Protein AF-A0A812RYZ5-F1 (afdb_monomer_lite)

Structure (mmCIF, N/CA/C/O backbone):
data_AF-A0A812RYZ5-F1
#
_entry.id   AF-A0A812RYZ5-F1
#
loop_
_atom_site.group_PDB
_atom_site.id
_atom_site.type_symbol
_atom_site.label_atom_id
_atom_site.label_alt_id
_atom_site.label_comp_id
_atom_site.label_asym_id
_atom_site.label_entity_id
_atom_site.label_seq_id
_atom_site.pdbx_PDB_ins_code
_atom_site.Cartn_x
_atom_site.Cartn_y
_atom_site.Cartn_z
_atom_site.occupancy
_atom_site.B_iso_or_equiv
_atom_site.auth_seq_id
_atom_site.auth_comp_id
_atom_site.auth_asym_id
_atom_site.auth_atom_id
_atom_site.pdbx_PDB_model_num
ATOM 1 N N . ALA A 1 1 ? -0.430 30.064 18.074 1.00 32.50 1 ALA A N 1
ATOM 2 C CA . ALA A 1 1 ? -0.755 28.944 17.165 1.00 32.50 1 ALA A CA 1
ATOM 3 C C . ALA A 1 1 ? -1.285 27.750 17.974 1.00 32.50 1 ALA A C 1
ATOM 5 O O . ALA A 1 1 ? -0.745 26.658 17.894 1.00 32.50 1 ALA A O 1
ATOM 6 N N . GLU A 1 2 ? -2.357 27.958 18.751 1.00 31.38 2 GLU A N 1
ATOM 7 C CA . GLU A 1 2 ? -2.874 27.012 19.765 1.00 31.38 2 GLU A CA 1
ATOM 8 C C . GLU A 1 2 ? -4.368 26.686 19.543 1.00 31.38 2 GLU A C 1
ATOM 10 O O . GLU A 1 2 ? -5.170 26.666 20.468 1.00 31.38 2 GLU A O 1
ATOM 15 N N . MET A 1 3 ? -4.791 26.470 18.293 1.00 30.05 3 MET A N 1
ATOM 16 C CA . MET A 1 3 ? -6.209 26.232 17.958 1.00 30.05 3 MET A CA 1
ATOM 17 C C . MET A 1 3 ? -6.702 24.768 17.820 1.00 30.05 3 MET A C 1
ATOM 19 O O . MET A 1 3 ? -7.924 24.586 17.827 1.00 30.05 3 MET A O 1
ATOM 23 N N . PRO A 1 4 ? -5.881 23.695 17.742 1.00 42.84 4 PRO A N 1
ATOM 24 C CA . PRO A 1 4 ? -6.444 22.344 17.617 1.00 42.84 4 PRO A CA 1
ATOM 25 C C . PRO A 1 4 ? -6.958 21.771 18.952 1.00 42.84 4 PRO A C 1
ATOM 27 O O . PRO A 1 4 ? -7.961 21.059 18.962 1.00 42.84 4 PRO A O 1
ATOM 30 N N . ILE A 1 5 ? -6.351 22.133 20.089 1.00 40.06 5 ILE A N 1
ATOM 31 C CA . ILE A 1 5 ? -6.708 21.588 21.414 1.00 40.06 5 ILE A CA 1
ATOM 32 C C . ILE A 1 5 ? -8.066 22.119 21.889 1.00 40.06 5 ILE A C 1
ATOM 34 O O . ILE A 1 5 ? -8.895 21.345 22.362 1.00 40.06 5 ILE A O 1
ATOM 38 N N . ALA A 1 6 ? -8.345 23.411 21.686 1.00 32.56 6 ALA A N 1
ATOM 39 C CA . ALA A 1 6 ? -9.621 24.022 22.063 1.00 32.56 6 ALA A CA 1
ATOM 40 C C . ALA A 1 6 ? -10.812 23.386 21.326 1.00 32.56 6 ALA A C 1
ATOM 42 O O . ALA A 1 6 ? -11.871 23.176 21.912 1.00 32.56 6 ALA A O 1
ATOM 43 N N . THR A 1 7 ? -10.627 23.002 20.061 1.00 38.84 7 THR A N 1
ATOM 44 C CA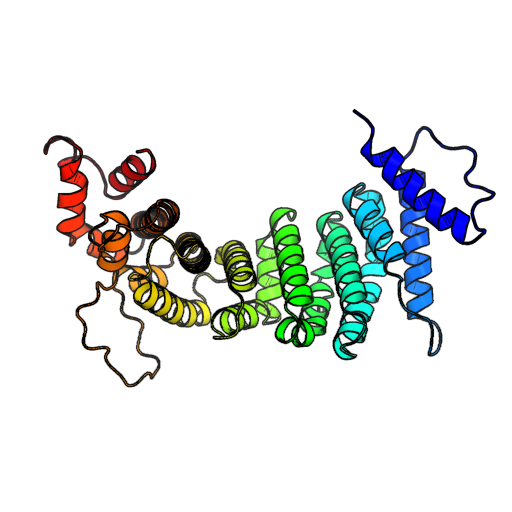 . THR A 1 7 ? -11.677 22.371 19.248 1.00 38.84 7 THR A CA 1
ATOM 45 C C . THR A 1 7 ? -11.948 20.932 19.700 1.00 38.84 7 THR A C 1
ATOM 47 O O . THR A 1 7 ? -13.105 20.518 19.796 1.00 38.84 7 THR A O 1
ATOM 50 N N . VAL A 1 8 ? -10.904 20.174 20.056 1.00 44.31 8 VAL A N 1
ATOM 51 C CA . VAL A 1 8 ? -11.035 18.822 20.629 1.00 44.31 8 VAL A CA 1
ATOM 52 C C . VAL A 1 8 ? -11.661 18.880 22.025 1.00 44.31 8 VAL A C 1
ATOM 54 O O . VAL A 1 8 ? -12.573 18.103 22.314 1.00 44.31 8 VAL A O 1
ATOM 57 N N . ALA A 1 9 ? -11.260 19.846 22.855 1.00 44.19 9 ALA A N 1
ATOM 58 C CA . ALA A 1 9 ? -11.864 20.100 24.157 1.00 44.19 9 ALA A CA 1
ATOM 59 C C . ALA A 1 9 ? -13.348 20.459 24.018 1.00 44.19 9 ALA A C 1
ATOM 61 O O . ALA A 1 9 ? -14.169 19.826 24.664 1.00 44.19 9 ALA A O 1
ATOM 62 N N . LEU A 1 10 ? -13.725 21.364 23.107 1.00 41.53 10 LEU A N 1
ATOM 63 C CA . LEU A 1 10 ? -15.122 21.743 22.844 1.00 41.53 10 LEU A CA 1
ATOM 64 C C . LEU A 1 10 ? -15.968 20.580 22.310 1.00 41.53 10 LEU A C 1
ATOM 66 O O . LEU A 1 10 ? -17.130 20.442 22.693 1.00 41.53 10 LEU A O 1
ATOM 70 N N . SER A 1 11 ? -15.394 19.711 21.476 1.00 44.12 11 SER A N 1
ATOM 71 C CA . SER A 1 11 ? -16.066 18.506 20.964 1.00 44.12 11 SER A CA 1
ATOM 72 C C . SER A 1 11 ? -16.326 17.493 22.083 1.00 44.12 11 SER A C 1
ATOM 74 O O . SER A 1 11 ? -17.431 16.968 22.227 1.00 44.12 11 SER A O 1
ATOM 76 N N . THR A 1 12 ? -15.308 17.264 22.915 1.00 48.56 12 THR A N 1
ATOM 77 C CA . THR A 1 12 ? -15.358 16.367 24.077 1.00 48.56 12 THR A CA 1
ATOM 78 C C . THR A 1 12 ? -16.315 16.915 25.138 1.00 48.56 12 THR A C 1
ATOM 80 O O . THR A 1 12 ? -17.128 16.178 25.689 1.00 48.56 12 THR A O 1
ATOM 83 N N . TRP A 1 13 ? -16.297 18.229 25.359 1.00 44.22 13 TRP A N 1
ATOM 84 C CA . TRP A 1 13 ? -17.164 18.944 26.292 1.00 44.22 13 TRP A CA 1
ATOM 85 C C . TRP A 1 13 ? -18.624 18.926 25.836 1.00 44.22 13 TRP A C 1
ATOM 87 O O . TRP A 1 13 ? -19.513 18.638 26.632 1.00 44.22 13 TRP A O 1
ATOM 97 N N . SER A 1 14 ? -18.882 19.113 24.539 1.00 44.03 14 SER A N 1
ATOM 98 C CA . SER A 1 14 ? -20.227 18.996 23.961 1.00 44.03 14 SER A CA 1
ATOM 99 C C . SER A 1 14 ? -20.783 17.575 24.109 1.00 44.03 14 SER A C 1
ATOM 101 O O . SER A 1 14 ? -21.948 17.407 24.469 1.00 44.03 14 SER A O 1
ATOM 103 N N . LEU A 1 15 ? -19.947 16.546 23.925 1.00 46.97 15 LEU A N 1
ATOM 104 C CA . LEU A 1 15 ? -20.331 15.140 24.108 1.00 46.97 15 LEU A CA 1
ATOM 105 C C . LEU A 1 15 ? -20.581 14.765 25.577 1.00 46.97 15 LEU A C 1
ATOM 107 O O . LEU A 1 15 ? -21.525 14.027 25.864 1.00 46.97 15 LEU A O 1
ATOM 111 N N . LEU A 1 16 ? -19.780 15.289 26.509 1.00 45.56 16 LEU A N 1
ATOM 112 C CA . LEU A 1 16 ? -19.959 15.083 27.952 1.00 45.56 16 LEU A CA 1
ATOM 113 C C . LEU A 1 16 ? -21.204 15.812 28.485 1.00 45.56 16 LEU A C 1
ATOM 115 O O . LEU A 1 16 ? -21.939 15.269 29.314 1.00 45.56 16 LEU A O 1
ATOM 119 N N . ARG A 1 17 ? -21.495 17.009 27.959 1.00 40.50 17 ARG A N 1
ATOM 120 C CA . ARG A 1 17 ? -22.673 17.811 28.319 1.00 40.50 17 ARG A CA 1
ATOM 121 C C . ARG A 1 17 ? -23.975 17.198 27.796 1.00 40.50 17 ARG A C 1
ATOM 123 O O . ARG A 1 17 ? -24.957 17.169 28.531 1.00 40.50 17 ARG A O 1
ATOM 130 N N . CYS A 1 18 ? -23.970 16.616 26.593 1.00 38.19 18 CYS A N 1
ATOM 131 C CA . CYS A 1 18 ? -25.140 15.927 26.024 1.00 38.19 18 CYS A CA 1
ATOM 132 C C . CYS A 1 18 ? -25.562 14.660 26.795 1.00 38.19 18 CYS A C 1
ATOM 134 O O . CYS A 1 18 ? -26.657 14.154 26.568 1.00 38.19 18 CYS A O 1
ATOM 136 N N . ARG A 1 19 ? -24.723 14.138 27.704 1.00 42.56 19 ARG A N 1
ATOM 137 C CA . ARG A 1 19 ? -25.027 12.966 28.549 1.00 42.56 19 ARG A CA 1
ATOM 138 C C . ARG A 1 19 ? -25.260 13.296 30.029 1.00 42.56 19 ARG A C 1
ATOM 140 O O . ARG A 1 19 ? -25.317 12.378 30.838 1.00 42.56 19 ARG A O 1
ATOM 147 N N . GLY A 1 20 ? -25.377 14.575 30.399 1.00 34.47 20 GLY A N 1
ATOM 148 C CA . GLY A 1 20 ? -25.613 14.979 31.793 1.00 34.47 20 GLY A CA 1
ATOM 149 C C . GLY A 1 20 ? -24.411 14.791 32.731 1.00 34.47 20 GLY A C 1
ATOM 150 O O . GLY A 1 20 ? -24.569 14.867 33.941 1.00 34.47 20 GLY A O 1
ATOM 151 N N . LEU A 1 21 ? -23.205 14.577 32.195 1.00 45.31 21 LEU A N 1
ATOM 152 C CA . LEU A 1 21 ? -21.972 14.324 32.963 1.00 45.31 21 LEU A CA 1
ATOM 153 C C . LEU A 1 21 ? -21.089 15.581 33.110 1.00 45.31 21 LEU A C 1
ATOM 155 O O . LEU A 1 21 ? -19.907 15.490 33.434 1.00 45.31 21 LEU A O 1
ATOM 159 N N . GLY A 1 22 ? -21.641 16.757 32.800 1.00 40.16 22 GLY A N 1
ATOM 160 C CA . GLY A 1 22 ? -20.890 17.992 32.565 1.00 40.16 22 GLY A CA 1
ATOM 161 C C . GLY A 1 22 ? -20.743 18.950 33.749 1.00 40.16 22 GLY A C 1
ATOM 162 O O . GLY A 1 22 ? -20.350 20.087 33.503 1.00 40.16 22 GLY A O 1
ATOM 163 N N . GLN A 1 23 ? -21.077 18.567 34.987 1.00 37.59 23 GLN A N 1
ATOM 164 C CA . GLN A 1 23 ? -21.091 19.532 36.100 1.00 37.59 23 GLN A CA 1
ATOM 165 C C . GLN A 1 23 ? -19.744 19.757 36.813 1.00 37.59 23 GLN A C 1
ATOM 167 O O . GLN A 1 23 ? -19.562 20.845 37.343 1.00 37.59 23 GLN A O 1
ATOM 172 N N . ASP A 1 24 ? -18.756 18.859 36.703 1.00 40.06 24 ASP A N 1
ATOM 173 C CA . ASP A 1 24 ? -17.521 18.971 37.514 1.00 40.06 24 ASP A CA 1
ATOM 174 C C . ASP A 1 24 ? -16.229 19.280 36.731 1.00 40.06 24 ASP A C 1
ATOM 176 O O . ASP A 1 24 ? -15.136 19.233 37.284 1.00 40.06 24 ASP A O 1
ATOM 180 N N . VAL A 1 25 ? -16.307 19.622 35.440 1.00 40.25 25 VAL A N 1
ATOM 181 C CA . VAL A 1 25 ? -15.110 19.918 34.608 1.00 40.25 25 VAL A CA 1
ATOM 182 C C . VAL A 1 25 ? -14.899 21.435 34.422 1.00 40.25 25 VAL A C 1
ATOM 184 O O . VAL A 1 25 ? -14.159 21.881 33.552 1.00 40.25 25 VAL A O 1
ATOM 187 N N . GLY A 1 26 ? -15.587 22.254 35.223 1.00 29.62 26 GLY A N 1
ATOM 188 C CA . GLY A 1 26 ? -15.701 23.705 35.034 1.00 29.62 26 GLY A CA 1
ATOM 189 C C . GLY A 1 26 ? -14.470 24.549 35.380 1.00 29.62 26 GLY A C 1
ATOM 190 O O . GLY A 1 26 ? -14.477 25.740 35.089 1.00 29.62 26 GLY A O 1
ATOM 191 N N . THR A 1 27 ? -13.412 23.990 35.968 1.00 31.86 27 THR A N 1
ATOM 192 C CA . THR A 1 27 ? -12.272 24.790 36.457 1.00 31.86 27 THR A CA 1
ATOM 193 C C . THR A 1 27 ? -10.931 24.091 36.241 1.00 31.86 27 THR A C 1
ATOM 195 O O . THR A 1 27 ? -10.279 23.698 37.199 1.00 31.86 27 THR A O 1
ATOM 198 N N . ALA A 1 28 ? -10.519 23.909 34.985 1.00 34.00 28 ALA A N 1
ATOM 199 C CA . ALA A 1 28 ? -9.125 23.592 34.628 1.00 34.00 28 ALA A CA 1
ATOM 200 C C . ALA A 1 28 ? -8.864 23.826 33.126 1.00 34.00 28 ALA A C 1
ATOM 202 O O . ALA A 1 28 ? -8.244 23.022 32.441 1.00 34.00 28 ALA A O 1
ATOM 203 N N . ALA A 1 29 ? -9.396 24.914 32.566 1.00 36.59 29 ALA A N 1
ATOM 204 C CA . ALA A 1 29 ? -9.196 25.269 31.161 1.00 36.59 29 ALA A CA 1
ATOM 205 C C . ALA A 1 29 ? -7.982 26.197 30.989 1.00 36.59 29 ALA A C 1
ATOM 207 O O . ALA A 1 29 ? -8.120 27.301 30.478 1.00 36.59 29 ALA A O 1
ATOM 208 N N . ALA A 1 30 ? -6.817 25.770 31.477 1.00 36.38 30 ALA A N 1
ATOM 209 C CA . ALA A 1 30 ? -5.493 26.290 31.131 1.00 36.38 30 ALA A CA 1
ATOM 210 C C . ALA A 1 30 ? -4.468 25.477 31.934 1.00 36.38 30 ALA A C 1
ATOM 212 O O . ALA A 1 30 ? -4.501 25.531 33.157 1.00 36.38 30 ALA A O 1
ATOM 213 N N . ALA A 1 31 ? -3.569 24.778 31.239 1.00 34.91 31 ALA A N 1
ATOM 214 C CA . ALA A 1 31 ? -2.558 23.843 31.751 1.00 34.91 31 ALA A CA 1
ATOM 215 C C . ALA A 1 31 ? -2.997 22.368 31.906 1.00 34.91 31 ALA A C 1
ATOM 217 O O . ALA A 1 31 ? -4.105 22.049 32.318 1.00 34.91 31 ALA A O 1
ATOM 218 N N . ASP A 1 32 ? -2.047 21.498 31.564 1.00 41.72 32 ASP A N 1
ATOM 219 C CA . ASP A 1 32 ? -1.927 20.070 31.867 1.00 41.72 32 ASP A CA 1
ATOM 220 C C . ASP A 1 32 ? -2.603 18.999 30.996 1.00 41.72 32 ASP A C 1
ATOM 222 O O . ASP A 1 32 ? -3.821 18.861 30.870 1.00 41.72 32 ASP A O 1
ATOM 226 N N . GLY A 1 33 ? -1.736 18.115 30.478 1.00 50.66 33 GLY A N 1
ATOM 227 C CA . GLY A 1 33 ? -2.063 16.860 29.796 1.00 50.66 33 GLY A CA 1
ATOM 228 C C . GLY A 1 33 ? -2.856 15.856 30.644 1.00 50.66 33 GLY A C 1
ATOM 229 O O . GLY A 1 33 ? -3.269 14.817 30.126 1.00 50.66 33 GLY A O 1
ATOM 230 N N . ASP A 1 34 ? -3.142 16.166 31.907 1.00 52.69 34 ASP A N 1
ATOM 231 C CA . ASP A 1 34 ? -3.981 15.354 32.788 1.00 52.69 34 ASP A CA 1
ATOM 232 C C . ASP A 1 34 ? -5.448 15.319 32.340 1.00 52.69 34 ASP A C 1
ATOM 234 O O . ASP A 1 34 ? -6.084 14.267 32.406 1.00 52.69 34 ASP A O 1
ATOM 238 N N . LEU A 1 35 ? -5.981 16.403 31.766 1.00 56.06 35 LEU A N 1
ATOM 239 C CA . LEU A 1 35 ? -7.339 16.420 31.201 1.00 56.06 35 LEU A CA 1
ATOM 240 C C . LEU A 1 35 ? -7.475 15.499 29.980 1.00 56.06 35 LEU A C 1
ATOM 242 O O . LEU A 1 35 ? -8.478 14.795 29.839 1.00 56.06 35 LEU A O 1
ATOM 246 N N . GLY A 1 36 ? -6.446 15.458 29.128 1.00 53.16 36 GLY A N 1
ATOM 247 C CA . GLY A 1 36 ? -6.371 14.540 27.989 1.00 53.16 36 GLY A CA 1
ATOM 248 C C . GLY A 1 36 ? -6.322 13.079 28.436 1.00 53.16 36 GLY A C 1
ATOM 249 O O . GLY A 1 36 ? -7.071 12.252 27.912 1.00 53.16 36 GLY A O 1
ATOM 250 N N . ARG A 1 37 ? -5.519 12.771 29.466 1.00 55.81 37 ARG A N 1
ATOM 251 C CA . ARG A 1 37 ? -5.459 11.431 30.076 1.00 55.81 37 ARG A CA 1
ATOM 252 C C . ARG A 1 37 ? -6.789 11.023 30.700 1.00 55.81 37 ARG A C 1
ATOM 254 O O . ARG A 1 37 ? -7.251 9.916 30.447 1.00 55.81 37 ARG A O 1
ATOM 261 N N . VAL A 1 38 ? -7.432 11.900 31.474 1.00 60.44 38 VAL A N 1
ATOM 262 C CA . VAL A 1 38 ? -8.728 11.611 32.116 1.00 60.44 38 VAL A CA 1
ATOM 263 C C . VAL A 1 38 ? -9.824 11.397 31.071 1.00 60.44 38 VAL A C 1
ATOM 265 O O . VAL A 1 38 ? -10.612 10.459 31.200 1.00 60.44 38 VAL A O 1
ATOM 268 N N . ALA A 1 39 ? -9.862 12.213 30.014 1.00 59.69 39 ALA A N 1
ATOM 269 C CA . ALA A 1 39 ? -10.818 12.055 28.920 1.00 59.69 39 ALA A CA 1
ATOM 270 C C . ALA A 1 39 ? -10.595 10.750 28.139 1.00 59.69 39 ALA A C 1
ATOM 272 O O . ALA A 1 39 ? -11.560 10.031 27.878 1.00 59.69 39 ALA A O 1
ATOM 273 N N . ALA A 1 40 ? -9.343 10.410 27.816 1.00 55.47 40 ALA A N 1
ATOM 274 C CA . ALA A 1 40 ? -8.997 9.162 27.137 1.00 55.47 40 ALA A CA 1
ATOM 275 C C . ALA A 1 40 ? -9.310 7.936 28.003 1.00 55.47 40 ALA A C 1
ATOM 277 O O . ALA A 1 40 ? -9.971 7.009 27.538 1.00 55.47 40 ALA A O 1
ATOM 278 N N . LYS A 1 41 ? -8.929 7.966 29.285 1.00 60.16 41 LYS A N 1
ATOM 279 C CA . LYS A 1 41 ? -9.216 6.901 30.251 1.00 60.16 41 LYS A CA 1
ATOM 280 C C . LYS A 1 41 ? -10.719 6.684 30.419 1.00 60.16 41 LYS A C 1
ATOM 282 O O . LYS A 1 41 ? -11.178 5.555 30.299 1.00 60.16 41 LYS A O 1
ATOM 287 N N . ARG A 1 42 ? -11.510 7.752 30.588 1.00 64.88 42 ARG A N 1
ATOM 288 C CA . ARG A 1 42 ? -12.980 7.650 30.639 1.00 64.88 42 ARG A CA 1
ATOM 289 C C . ARG A 1 42 ? -13.575 7.153 29.327 1.00 64.88 42 ARG A C 1
ATOM 291 O O . ARG A 1 42 ? -14.515 6.367 29.356 1.00 64.88 42 ARG A O 1
ATOM 298 N N . ALA A 1 43 ? -13.059 7.588 28.177 1.00 56.62 43 ALA A N 1
ATOM 299 C CA . ALA A 1 43 ? -13.519 7.080 26.887 1.00 56.62 43 ALA A CA 1
ATOM 300 C C . ALA A 1 43 ? -13.282 5.566 26.779 1.00 56.62 43 ALA A C 1
ATOM 302 O O . ALA A 1 43 ? -14.171 4.845 26.337 1.00 56.62 43 ALA A O 1
ATOM 303 N N . VAL A 1 44 ? -12.134 5.081 27.251 1.00 56.62 44 VAL A N 1
ATOM 304 C CA . VAL A 1 44 ? -11.758 3.660 27.254 1.00 56.62 44 VAL A CA 1
ATOM 305 C C . VAL A 1 44 ? -12.562 2.855 28.267 1.00 56.62 44 VAL A C 1
ATOM 307 O O . VAL A 1 44 ? -13.055 1.792 27.916 1.00 56.62 44 VAL A O 1
ATOM 310 N N . GLU A 1 45 ? -12.793 3.375 29.473 1.00 60.47 45 GLU A N 1
ATOM 311 C CA . GLU A 1 45 ? -13.684 2.763 30.472 1.00 60.47 45 GLU A CA 1
ATOM 312 C C . GLU A 1 45 ? -15.124 2.643 29.951 1.00 60.47 45 GLU A C 1
ATOM 314 O O . GLU A 1 45 ? -15.790 1.622 30.128 1.00 60.47 45 GLU A O 1
ATOM 319 N N . VAL A 1 46 ? -15.612 3.658 29.233 1.00 57.44 46 VAL A N 1
ATOM 320 C CA . VAL A 1 46 ? -16.923 3.600 28.574 1.00 57.44 46 VAL A CA 1
ATOM 321 C C . VAL A 1 46 ? -16.935 2.567 27.440 1.00 57.44 46 VAL A C 1
ATOM 323 O O . VAL A 1 46 ? -17.966 1.952 27.194 1.00 57.44 46 VAL A O 1
ATOM 326 N N . LEU A 1 47 ? -15.816 2.334 26.753 1.00 52.34 47 LEU A N 1
ATOM 327 C CA . LEU A 1 47 ? -15.718 1.316 25.701 1.00 52.34 47 LEU A CA 1
ATOM 328 C C . LEU A 1 47 ? -15.591 -0.108 26.266 1.00 52.34 47 LEU A C 1
ATOM 330 O O . LEU A 1 47 ? -16.225 -1.024 25.743 1.00 52.34 47 LEU A O 1
ATOM 334 N N . SER A 1 48 ? -14.839 -0.301 27.352 1.00 46.03 48 SER A N 1
ATOM 335 C CA . SER A 1 48 ? -14.631 -1.607 27.995 1.00 46.03 48 SER A CA 1
ATOM 336 C C . SER A 1 48 ? -15.873 -2.099 28.750 1.00 46.03 48 SER A C 1
ATOM 338 O O . SER A 1 48 ? -16.202 -3.290 28.716 1.00 46.03 48 SER A O 1
ATOM 340 N N . THR A 1 49 ? -16.645 -1.187 29.348 1.00 46.22 49 THR A N 1
ATOM 341 C CA . THR A 1 49 ? -17.948 -1.502 29.968 1.00 46.22 49 THR A CA 1
ATOM 342 C C . THR A 1 49 ? -19.012 -1.910 28.942 1.00 46.22 49 THR A C 1
ATOM 344 O O . THR A 1 49 ? -19.872 -2.737 29.244 1.00 46.22 49 THR A O 1
ATOM 347 N N . LEU A 1 50 ? -18.921 -1.429 27.696 1.00 42.25 50 LEU A N 1
ATOM 348 C CA . LEU A 1 50 ? -19.794 -1.869 26.597 1.00 42.25 50 LEU A CA 1
ATOM 349 C C . LEU A 1 50 ? -19.443 -3.277 26.081 1.00 42.25 50 LEU A C 1
ATOM 351 O O . LEU A 1 50 ? -20.300 -3.921 25.471 1.00 42.25 50 LEU A O 1
ATOM 355 N N . GLY A 1 51 ? -18.212 -3.751 26.315 1.00 36.75 51 GLY A N 1
ATOM 356 C CA . GLY A 1 51 ? -17.715 -5.058 25.868 1.00 36.75 51 GLY A CA 1
ATOM 357 C C . GLY A 1 51 ? -17.956 -6.221 26.837 1.00 36.75 51 GLY A C 1
ATOM 358 O O . GLY A 1 51 ? -18.013 -7.366 26.391 1.00 36.75 51 GLY A O 1
ATOM 359 N N . THR A 1 52 ? -18.120 -5.937 28.133 1.00 36.38 52 THR A N 1
ATOM 360 C CA . THR A 1 52 ? -18.178 -6.939 29.221 1.00 36.38 52 THR A CA 1
ATOM 361 C C . THR A 1 52 ? -19.585 -7.185 29.785 1.00 36.38 52 THR A C 1
ATOM 363 O O . THR A 1 52 ? -19.800 -8.147 30.522 1.00 36.38 52 THR A O 1
ATOM 366 N N . GLY A 1 53 ? -20.574 -6.364 29.417 1.00 33.22 53 GLY A N 1
ATOM 367 C CA . GLY A 1 53 ? -21.967 -6.507 29.846 1.00 33.22 53 GLY A CA 1
ATOM 368 C C . GLY A 1 53 ? -22.798 -7.411 28.930 1.00 33.22 53 GLY A C 1
ATOM 369 O O . GLY A 1 53 ? -22.715 -7.310 27.709 1.00 33.22 53 GLY A O 1
ATOM 370 N N . ARG A 1 54 ? -23.613 -8.282 29.544 1.00 33.75 54 ARG A N 1
ATOM 371 C CA . ARG A 1 54 ? -24.654 -9.138 28.939 1.00 33.75 54 ARG A CA 1
ATOM 372 C C . ARG A 1 54 ? -25.288 -8.540 27.674 1.00 33.75 54 ARG A C 1
ATOM 374 O O . ARG A 1 54 ? -25.567 -7.349 27.623 1.00 33.75 54 ARG A O 1
ATOM 381 N N . ALA A 1 55 ? -25.541 -9.423 26.704 1.00 38.19 55 ALA A N 1
ATOM 382 C CA . ALA A 1 55 ? -26.291 -9.221 25.464 1.00 38.19 55 ALA A CA 1
ATOM 383 C C . ALA A 1 55 ? -27.110 -7.912 25.390 1.00 38.19 55 ALA A C 1
ATOM 385 O O . ALA A 1 55 ? -27.998 -7.706 26.210 1.00 38.19 55 ALA A O 1
ATOM 386 N N . GLN A 1 56 ? -26.877 -7.128 24.324 1.00 37.41 56 GLN A N 1
ATOM 387 C CA . GLN A 1 56 ? -27.650 -5.950 23.870 1.00 37.41 56 GLN A CA 1
ATOM 388 C C . GLN A 1 56 ? -27.154 -4.540 24.261 1.00 37.41 56 GLN A C 1
ATOM 390 O O . GLN A 1 56 ? -27.915 -3.584 24.126 1.00 37.41 56 GLN A O 1
ATOM 395 N N . SER A 1 57 ? -25.887 -4.336 24.641 1.00 41.09 57 SER A N 1
ATOM 396 C CA . SER A 1 57 ? -25.339 -2.966 24.626 1.00 41.09 57 SER A CA 1
ATOM 397 C C . SER A 1 57 ? -25.091 -2.518 23.167 1.00 41.09 57 SER A C 1
ATOM 399 O O . SER A 1 57 ? -24.473 -3.266 22.397 1.00 41.09 57 SER A O 1
ATOM 401 N N . PRO A 1 58 ? -25.585 -1.340 22.730 1.00 48.66 58 PRO A N 1
ATOM 402 C CA . PRO A 1 58 ? -25.205 -0.786 21.440 1.00 48.66 58 PRO A CA 1
ATOM 403 C C . PRO A 1 58 ? -23.721 -0.433 21.540 1.00 48.66 58 PRO A C 1
ATOM 405 O O . PRO A 1 58 ? -23.345 0.454 22.303 1.00 48.66 58 PRO A O 1
ATOM 408 N N . GLY A 1 59 ? -22.870 -1.170 20.821 1.00 58.62 59 GLY A N 1
ATOM 409 C CA . GLY A 1 59 ? -21.423 -0.957 20.852 1.00 58.62 59 GLY A CA 1
ATOM 410 C C . GLY A 1 59 ? -21.030 0.505 20.586 1.00 58.62 59 GLY A C 1
ATOM 411 O O . GLY A 1 59 ? -21.835 1.285 20.082 1.00 58.62 59 GLY A O 1
ATOM 412 N N . ALA A 1 60 ? -19.779 0.863 20.897 1.00 65.62 60 ALA A N 1
ATOM 413 C CA . ALA A 1 60 ? -19.178 2.190 20.713 1.00 65.62 60 ALA A CA 1
ATOM 414 C C . ALA A 1 60 ? -19.820 3.043 19.604 1.00 65.62 60 ALA A C 1
ATOM 416 O O . ALA A 1 60 ? -19.728 2.707 18.422 1.00 65.62 60 ALA A O 1
ATOM 417 N N . SER A 1 61 ? -20.470 4.145 19.974 1.00 77.75 61 SER A N 1
ATOM 418 C CA . SER A 1 61 ? -21.084 5.052 19.002 1.00 77.75 61 SER A CA 1
ATOM 419 C C . SER A 1 61 ? -20.026 5.725 18.122 1.00 77.75 61 SER A C 1
ATOM 421 O O . SER A 1 61 ? -18.902 5.979 18.556 1.00 77.75 61 SER A O 1
ATOM 423 N N . THR A 1 62 ? -20.410 6.104 16.902 1.00 78.44 62 THR A N 1
ATOM 424 C CA . THR A 1 62 ? -19.559 6.857 15.967 1.00 78.44 62 THR A CA 1
ATOM 425 C C . THR A 1 62 ? -18.899 8.081 16.607 1.00 78.44 62 THR A C 1
ATOM 427 O O . THR A 1 62 ? -17.711 8.314 16.401 1.00 78.44 62 THR A O 1
ATOM 430 N N . ALA A 1 63 ? -19.639 8.837 17.423 1.00 76.25 63 ALA A N 1
ATOM 431 C CA . ALA A 1 63 ? -19.115 10.024 18.091 1.00 76.25 63 ALA A CA 1
ATOM 432 C C . ALA A 1 63 ? -18.022 9.696 19.123 1.00 76.25 63 ALA A C 1
ATOM 434 O O . ALA A 1 63 ? -17.042 10.429 19.234 1.00 76.25 63 ALA A O 1
ATOM 435 N N . GLN A 1 64 ? -18.159 8.581 19.849 1.00 76.44 64 GLN A N 1
ATOM 436 C CA . GLN A 1 64 ? -17.142 8.126 20.800 1.00 76.44 64 GLN A CA 1
ATOM 437 C C . GLN A 1 64 ? -15.866 7.697 20.077 1.00 76.44 64 GLN A C 1
ATOM 439 O O . GLN A 1 64 ? -14.778 8.103 20.474 1.00 76.44 64 GLN A O 1
ATOM 444 N N . CYS A 1 65 ? -15.994 6.936 18.988 1.00 80.12 65 CYS A N 1
ATOM 445 C CA . CYS A 1 65 ? -14.849 6.521 18.183 1.00 80.12 65 CYS A CA 1
ATOM 446 C C . CYS A 1 65 ? -14.136 7.716 17.534 1.00 80.12 65 CYS A C 1
ATOM 448 O O . CYS A 1 65 ? -12.912 7.780 17.565 1.00 80.12 65 CYS A O 1
ATOM 450 N N . LEU A 1 66 ? -14.881 8.692 17.005 1.00 77.31 66 LEU A N 1
ATOM 451 C CA . LEU A 1 66 ? -14.313 9.937 16.480 1.00 77.31 66 LEU A CA 1
ATOM 452 C C . LEU A 1 66 ? -13.547 10.710 17.563 1.00 77.31 66 LEU A C 1
ATOM 454 O O . LEU A 1 66 ? -12.418 11.135 17.334 1.00 77.31 66 LEU A O 1
ATOM 458 N N . CYS A 1 67 ? -14.154 10.881 18.740 1.00 77.06 67 CYS A N 1
ATOM 459 C CA . CYS A 1 67 ? -13.522 11.563 19.867 1.00 77.06 67 CYS A CA 1
ATOM 460 C C . CYS A 1 67 ? -12.211 10.871 20.261 1.00 77.06 67 CYS A C 1
ATOM 462 O O . CYS A 1 67 ? -11.174 11.523 20.358 1.00 77.06 67 CYS A O 1
ATOM 464 N N . LEU A 1 68 ? -12.237 9.542 20.395 1.00 79.69 68 LEU A N 1
ATOM 465 C CA . LEU A 1 68 ? -11.060 8.759 20.748 1.00 79.69 68 LEU A CA 1
ATOM 466 C C . LEU A 1 68 ? -9.963 8.839 19.683 1.00 79.69 68 LEU A C 1
ATOM 468 O O . LEU A 1 68 ? -8.805 9.044 20.030 1.00 79.69 68 LEU A O 1
ATOM 472 N N . ALA A 1 69 ? -10.318 8.738 18.399 1.00 79.38 69 ALA A N 1
ATOM 473 C CA . ALA A 1 69 ? -9.364 8.870 17.301 1.00 79.38 69 ALA A CA 1
ATOM 474 C C . ALA A 1 69 ? -8.669 10.241 17.316 1.00 79.38 69 ALA A C 1
ATOM 476 O O . ALA A 1 69 ? -7.449 10.322 17.154 1.00 79.38 69 ALA A O 1
ATOM 477 N N . ASN A 1 70 ? -9.432 11.313 17.553 1.00 79.56 70 ASN A N 1
ATOM 478 C CA . ASN A 1 70 ? -8.903 12.674 17.627 1.00 79.56 70 ASN A CA 1
ATOM 479 C C . ASN A 1 70 ? -8.014 12.876 18.859 1.00 79.56 70 ASN A C 1
ATOM 481 O O . ASN A 1 70 ? -6.933 13.444 18.732 1.00 79.56 70 ASN A O 1
ATOM 485 N N . LEU A 1 71 ? -8.436 12.389 20.031 1.00 76.06 71 LEU A N 1
ATOM 486 C CA . LEU A 1 71 ? -7.653 12.473 21.267 1.00 76.06 71 LEU A CA 1
ATOM 487 C C . LEU A 1 71 ? -6.336 11.696 21.152 1.00 76.06 71 LEU A C 1
ATOM 489 O O . LEU A 1 71 ? -5.280 12.256 21.431 1.00 76.06 71 LEU A O 1
ATOM 493 N N . ALA A 1 72 ? -6.386 10.450 20.674 1.00 79.62 72 ALA A N 1
ATOM 494 C CA . ALA A 1 72 ? -5.197 9.625 20.466 1.00 79.62 72 ALA A CA 1
ATOM 495 C C . ALA A 1 72 ? -4.253 10.232 19.416 1.00 79.62 72 ALA A C 1
ATOM 497 O O . ALA A 1 72 ? -3.038 10.196 19.574 1.00 79.62 72 ALA A O 1
ATOM 498 N N . SER A 1 73 ? -4.788 10.843 18.357 1.00 79.69 73 SER A N 1
ATOM 499 C CA . SER A 1 73 ? -3.964 11.530 17.352 1.00 79.69 73 SER A CA 1
ATOM 500 C C . SER A 1 73 ? -3.333 12.827 17.870 1.00 79.69 73 SER A C 1
ATOM 502 O O . SER A 1 73 ? -2.310 13.249 17.341 1.00 79.69 73 SER A O 1
ATOM 504 N N . ALA A 1 74 ? -3.947 13.475 18.864 1.00 78.56 74 ALA A N 1
ATOM 505 C CA . ALA A 1 74 ? -3.489 14.752 19.406 1.00 78.56 74 ALA A CA 1
ATOM 506 C C . ALA A 1 74 ? -2.501 14.607 20.577 1.00 78.56 74 ALA A C 1
ATOM 508 O O . ALA A 1 74 ? -1.717 15.525 20.804 1.00 78.56 74 ALA A O 1
ATOM 509 N N . SER A 1 75 ? -2.537 13.496 21.322 1.00 76.75 75 SER A N 1
ATOM 510 C CA . SER A 1 75 ? -1.680 13.267 22.494 1.00 76.75 75 SER A CA 1
ATOM 511 C C . SER A 1 75 ? -1.216 11.804 22.579 1.00 76.75 75 SER A C 1
ATOM 513 O O . SER A 1 75 ? -2.054 10.902 22.702 1.00 76.75 75 SER A O 1
ATOM 515 N N . PRO A 1 76 ? 0.108 11.552 22.582 1.00 79.44 76 PRO A N 1
ATOM 516 C CA . PRO A 1 76 ? 0.669 10.228 22.847 1.00 79.44 76 PRO A CA 1
ATOM 517 C C . PRO A 1 76 ? 0.246 9.657 24.208 1.00 79.44 76 PRO A C 1
ATOM 519 O O . PRO A 1 76 ? -0.037 8.468 24.316 1.00 79.44 76 PRO A O 1
ATOM 522 N N . GLU A 1 77 ? 0.120 10.486 25.250 1.00 75.25 77 GLU A N 1
ATOM 523 C CA . GLU A 1 77 ? -0.301 10.052 26.591 1.00 75.25 77 GLU A CA 1
ATOM 524 C C . GLU A 1 77 ? -1.756 9.567 26.610 1.00 75.25 77 GLU A C 1
ATOM 526 O O . GLU A 1 77 ? -2.089 8.578 27.274 1.00 75.25 77 GLU A O 1
ATOM 531 N N . ALA A 1 78 ? -2.629 10.253 25.867 1.00 71.31 78 ALA A N 1
ATOM 532 C CA . ALA A 1 78 ? -4.004 9.825 25.650 1.00 71.31 78 ALA A CA 1
ATOM 533 C C . ALA A 1 78 ? -4.047 8.488 24.893 1.00 71.31 78 ALA A C 1
ATOM 535 O O . ALA A 1 78 ? -4.804 7.595 25.276 1.00 71.31 78 ALA A O 1
ATOM 536 N N . ALA A 1 79 ? -3.203 8.320 23.870 1.00 78.12 79 ALA A N 1
ATOM 537 C CA . ALA A 1 79 ? -3.087 7.064 23.135 1.00 78.12 79 ALA A CA 1
ATOM 538 C C . ALA A 1 79 ? -2.596 5.911 24.029 1.00 78.12 79 ALA A C 1
ATOM 540 O O . ALA A 1 79 ? -3.209 4.847 24.027 1.00 78.12 79 ALA A O 1
ATOM 541 N N . THR A 1 80 ? -1.570 6.125 24.859 1.00 78.19 80 THR A N 1
ATOM 542 C CA . THR A 1 80 ? -1.068 5.110 25.803 1.00 78.19 80 THR A CA 1
ATOM 543 C C . THR A 1 80 ? -2.120 4.739 26.845 1.00 78.19 80 THR A C 1
ATOM 545 O O . THR A 1 80 ? -2.328 3.562 27.122 1.00 78.19 80 THR A O 1
ATOM 548 N N . SER A 1 81 ? -2.868 5.718 27.361 1.00 76.25 81 SER A N 1
ATOM 549 C CA . SER A 1 81 ? -3.988 5.451 28.277 1.00 76.25 81 SER A CA 1
ATOM 550 C C . SER A 1 81 ? -5.099 4.632 27.607 1.00 76.25 81 SER A C 1
ATOM 552 O O . SER A 1 81 ? -5.791 3.862 28.271 1.00 76.25 81 SER A O 1
ATOM 554 N N . ALA A 1 82 ? -5.264 4.785 26.290 1.00 77.31 82 ALA A N 1
ATOM 555 C CA . ALA A 1 82 ? -6.252 4.064 25.501 1.00 77.31 82 ALA A CA 1
ATOM 556 C C . ALA A 1 82 ? -5.786 2.718 24.940 1.00 77.31 82 ALA A C 1
ATOM 558 O O . ALA A 1 82 ? -6.621 1.941 24.472 1.00 77.31 82 ALA A O 1
ATOM 559 N N . ALA A 1 83 ? -4.492 2.410 25.043 1.00 80.69 83 ALA A N 1
ATOM 560 C CA . ALA A 1 83 ? -3.898 1.167 24.565 1.00 80.69 83 ALA A CA 1
ATOM 561 C C . ALA A 1 83 ? -4.604 -0.073 25.132 1.00 80.69 83 ALA A C 1
ATOM 563 O O . ALA A 1 83 ? -4.885 -1.018 24.398 1.00 80.69 83 ALA A O 1
ATOM 564 N N . ALA A 1 84 ? -4.972 -0.028 26.417 1.00 77.00 84 ALA A N 1
ATOM 565 C CA . ALA A 1 84 ? -5.652 -1.125 27.102 1.00 77.00 84 ALA A CA 1
ATOM 566 C C . ALA A 1 84 ? -7.020 -1.484 26.492 1.00 77.00 84 ALA A C 1
ATOM 568 O O . ALA A 1 84 ? -7.438 -2.625 26.622 1.00 77.00 84 ALA A O 1
ATOM 569 N N . GLY A 1 85 ? -7.697 -0.538 25.823 1.00 75.56 85 GLY A N 1
ATOM 570 C CA . GLY A 1 85 ? -8.994 -0.755 25.167 1.00 75.56 85 GLY A CA 1
ATOM 571 C C . GLY A 1 85 ? -8.912 -1.131 23.682 1.00 75.56 85 GLY A C 1
ATOM 572 O O . GLY A 1 85 ? -9.940 -1.296 23.018 1.00 75.56 85 GLY A O 1
ATOM 573 N N . ALA A 1 86 ? -7.702 -1.206 23.116 1.00 83.31 86 ALA A N 1
ATOM 574 C CA . ALA A 1 86 ? -7.501 -1.554 21.713 1.00 83.31 86 ALA A CA 1
ATOM 575 C C . ALA A 1 86 ? -8.013 -2.970 21.354 1.00 83.31 86 ALA A C 1
ATOM 577 O O . ALA A 1 86 ? -8.629 -3.104 20.290 1.00 83.31 86 ALA A O 1
ATOM 578 N N . PRO A 1 87 ? -7.848 -4.014 22.199 1.00 84.69 87 PRO A N 1
ATOM 579 C CA . PRO A 1 87 ? -8.404 -5.343 21.934 1.00 84.69 87 PRO A CA 1
ATOM 580 C C . PRO A 1 87 ? -9.938 -5.365 21.857 1.00 84.69 87 PRO A C 1
ATOM 582 O O . PRO A 1 87 ? -10.510 -6.038 20.996 1.00 84.69 87 PRO A O 1
ATOM 585 N N . GLU A 1 88 ? -10.633 -4.609 22.708 1.00 83.50 88 GLU A N 1
ATOM 586 C CA . GLU A 1 88 ? -12.095 -4.518 22.682 1.00 83.50 88 GLU A CA 1
ATOM 587 C C . GLU A 1 88 ? -12.592 -3.810 21.420 1.00 83.50 88 GLU A C 1
ATOM 589 O O . GLU A 1 88 ? -13.549 -4.276 20.790 1.00 83.50 88 GLU A O 1
ATOM 594 N N . LEU A 1 89 ? -11.926 -2.721 21.012 1.00 84.06 89 LEU A N 1
ATOM 595 C CA . LEU A 1 89 ? -12.211 -2.028 19.752 1.00 84.06 89 LEU A CA 1
ATOM 596 C C . LEU A 1 89 ? -12.013 -2.964 18.554 1.00 84.06 89 LEU A C 1
ATOM 598 O O . LEU A 1 89 ? -12.893 -3.065 17.697 1.00 84.06 89 LEU A O 1
ATOM 602 N N . ALA A 1 90 ? -10.906 -3.706 18.531 1.00 86.06 90 ALA A N 1
ATOM 603 C CA . ALA A 1 90 ? -10.614 -4.723 17.526 1.00 86.06 90 ALA A CA 1
ATOM 604 C C . ALA A 1 90 ? -11.729 -5.779 17.424 1.00 86.06 90 ALA A C 1
ATOM 606 O O . ALA A 1 90 ? -12.281 -6.027 16.345 1.00 86.06 90 ALA A O 1
ATOM 607 N N . ALA A 1 91 ? -12.118 -6.363 18.560 1.00 86.25 91 ALA A N 1
ATOM 608 C CA . ALA A 1 91 ? -13.184 -7.356 18.628 1.00 86.25 91 ALA A CA 1
ATOM 609 C C . ALA A 1 91 ? -14.544 -6.774 18.211 1.00 86.25 91 ALA A C 1
ATOM 611 O O . ALA A 1 91 ? -15.363 -7.453 17.586 1.00 86.25 91 ALA A O 1
ATOM 612 N N . GLN A 1 92 ? -14.819 -5.511 18.540 1.00 86.62 92 GLN A N 1
ATOM 613 C CA . GLN A 1 92 ? -16.042 -4.837 18.120 1.00 86.62 92 GLN A CA 1
ATOM 614 C C . GLN A 1 92 ? -16.073 -4.589 16.606 1.00 86.62 92 GLN A C 1
ATOM 616 O O . GLN A 1 92 ? -17.102 -4.863 15.985 1.00 86.62 92 GLN A O 1
ATOM 621 N N . ALA A 1 93 ? -14.969 -4.132 16.005 1.00 87.75 93 ALA A N 1
ATOM 622 C CA . ALA A 1 93 ? -14.867 -3.955 14.557 1.00 87.75 93 ALA A CA 1
ATOM 623 C C . ALA A 1 93 ? -15.145 -5.269 13.819 1.00 87.75 93 ALA A C 1
ATOM 625 O O . ALA A 1 93 ? -15.978 -5.295 12.914 1.00 87.75 93 ALA A O 1
ATOM 626 N N . ALA A 1 94 ? -14.512 -6.365 14.248 1.00 87.81 94 ALA A N 1
ATOM 627 C CA . ALA A 1 94 ? -14.708 -7.688 13.660 1.00 87.81 94 ALA A CA 1
ATOM 628 C C . ALA A 1 94 ? -16.165 -8.170 13.779 1.00 87.81 94 ALA A C 1
ATOM 630 O O . ALA A 1 94 ? -16.753 -8.625 12.797 1.00 87.81 94 ALA A O 1
ATOM 631 N N . ARG A 1 95 ? -16.783 -8.019 14.961 1.00 88.25 95 ARG A N 1
ATOM 632 C CA . ARG A 1 95 ? -18.190 -8.396 15.182 1.00 88.25 95 ARG A CA 1
ATOM 633 C C . ARG A 1 95 ? -19.147 -7.597 14.298 1.00 88.25 95 ARG A C 1
ATOM 635 O O . ARG A 1 95 ? -20.002 -8.188 13.646 1.00 88.25 95 ARG A O 1
ATOM 642 N N . LEU A 1 96 ? -19.000 -6.273 14.243 1.00 87.62 96 LEU A N 1
ATOM 643 C CA . LEU A 1 96 ? -19.861 -5.421 13.415 1.00 87.62 96 LEU A CA 1
ATOM 644 C C . LEU A 1 96 ? -19.650 -5.678 11.918 1.00 87.62 96 LEU A C 1
ATOM 646 O O . LEU A 1 96 ? -20.621 -5.769 11.169 1.00 87.62 96 LEU A O 1
ATOM 650 N N . ALA A 1 97 ? -18.403 -5.885 11.490 1.00 88.00 97 ALA A N 1
ATOM 651 C CA . ALA A 1 97 ? -18.082 -6.260 10.118 1.00 88.00 97 ALA A CA 1
ATOM 652 C C . ALA A 1 97 ? -18.737 -7.593 9.715 1.00 88.00 97 ALA A C 1
ATOM 654 O O . ALA A 1 97 ? -19.287 -7.698 8.618 1.00 88.00 97 ALA A O 1
ATOM 655 N N . ALA A 1 98 ? -18.743 -8.590 10.608 1.00 87.50 98 ALA A N 1
ATOM 656 C CA . ALA A 1 98 ? -19.378 -9.886 10.366 1.00 87.50 98 ALA A CA 1
ATOM 657 C C . ALA A 1 98 ? -20.905 -9.791 10.208 1.00 87.50 98 ALA A C 1
ATOM 659 O O . ALA A 1 98 ? -21.489 -10.537 9.424 1.00 87.50 98 ALA A O 1
ATOM 660 N N . LEU A 1 99 ? -21.551 -8.851 10.906 1.00 87.25 99 LEU A N 1
ATOM 661 C CA . LEU A 1 99 ? -22.989 -8.603 10.774 1.00 87.25 99 LEU A CA 1
ATOM 662 C C . LEU A 1 99 ? -23.364 -7.944 9.438 1.00 87.25 99 LEU A C 1
ATOM 664 O O . LEU A 1 99 ? -24.542 -7.933 9.082 1.00 87.25 99 LEU A O 1
ATOM 668 N N . GLY A 1 100 ? -22.397 -7.375 8.705 1.00 80.88 100 GLY A N 1
ATOM 669 C CA . GLY A 1 100 ? -22.634 -6.701 7.422 1.00 80.88 100 GLY A CA 1
ATOM 670 C C . GLY A 1 100 ? -23.553 -5.476 7.523 1.00 80.88 100 GLY A C 1
ATOM 671 O O . GLY A 1 100 ? -24.084 -5.009 6.520 1.00 80.88 100 GLY A O 1
ATOM 672 N N . ARG A 1 101 ? -23.765 -4.970 8.740 1.00 76.75 101 ARG A N 1
ATOM 673 C CA . ARG A 1 101 ? -24.562 -3.785 9.072 1.00 76.75 101 ARG A CA 1
ATOM 674 C C . ARG A 1 101 ? -23.642 -2.818 9.821 1.00 76.75 101 ARG A C 1
ATOM 676 O O . ARG A 1 101 ? -22.679 -3.252 10.441 1.00 76.75 101 ARG A O 1
ATOM 683 N N . HIS A 1 102 ? -23.928 -1.517 9.780 1.00 84.25 102 HIS A N 1
ATOM 684 C CA . HIS A 1 102 ? -23.131 -0.481 10.467 1.00 84.25 102 HIS A CA 1
ATOM 685 C C . HIS A 1 102 ? -21.729 -0.215 9.872 1.00 84.25 102 HIS A C 1
ATOM 687 O O . HIS A 1 102 ? -20.768 0.010 10.604 1.00 84.25 102 HIS A O 1
ATOM 693 N N . GLN A 1 103 ? -21.611 -0.163 8.540 1.00 87.00 103 GLN A N 1
ATOM 694 C CA . GLN A 1 103 ? -20.352 0.116 7.819 1.00 87.00 103 GLN A CA 1
ATOM 695 C C . GLN A 1 103 ? -19.615 1.358 8.345 1.00 87.00 103 GLN A C 1
ATOM 697 O O . GLN A 1 103 ? -18.418 1.313 8.624 1.00 87.00 103 GLN A O 1
ATOM 702 N N . GLN A 1 104 ? -20.346 2.456 8.553 1.00 87.88 104 GLN A N 1
ATOM 703 C CA . GLN A 1 104 ? -19.782 3.698 9.078 1.00 87.88 104 GLN A CA 1
ATOM 704 C C . GLN A 1 104 ? -19.209 3.514 10.492 1.00 87.88 104 GLN A C 1
ATOM 706 O O . GLN A 1 104 ? -18.156 4.056 10.814 1.00 87.88 104 GLN A O 1
ATOM 711 N N . GLN A 1 105 ? -19.868 2.724 11.341 1.00 87.56 105 GLN A N 1
ATOM 712 C CA . GLN A 1 105 ? -19.384 2.440 12.691 1.00 87.56 105 GLN A CA 1
ATOM 713 C C . GLN A 1 105 ? -18.091 1.619 12.650 1.00 87.56 105 GLN A C 1
ATOM 715 O O . GLN A 1 105 ? -17.150 1.949 13.365 1.00 87.56 105 GLN A O 1
ATOM 720 N N . VAL A 1 106 ? -18.005 0.616 11.765 1.00 89.69 106 VAL A N 1
ATOM 721 C CA . VAL A 1 106 ? -16.771 -0.159 11.543 1.00 89.69 106 VAL A CA 1
ATOM 722 C C . VAL A 1 106 ? -15.617 0.760 11.137 1.00 89.69 106 VAL A C 1
ATOM 724 O O . VAL A 1 106 ? -14.543 0.667 11.723 1.00 89.69 106 VAL A O 1
ATOM 727 N N . GLN A 1 107 ? -15.838 1.692 10.202 1.00 92.19 107 GLN A N 1
ATOM 728 C CA . GLN A 1 107 ? -14.809 2.652 9.777 1.00 92.19 107 GLN A CA 1
ATOM 729 C C . GLN A 1 107 ? -14.292 3.504 10.938 1.00 92.19 107 GLN A C 1
ATOM 731 O O . GLN A 1 107 ? -13.085 3.650 11.112 1.00 92.19 107 GLN A O 1
ATOM 736 N N . TRP A 1 108 ? -15.187 4.040 11.770 1.00 88.81 108 TRP A N 1
ATOM 737 C CA . TRP A 1 108 ? -14.777 4.860 12.909 1.00 88.81 108 TRP A CA 1
ATOM 738 C C . TRP A 1 108 ? -14.047 4.066 13.989 1.00 88.81 108 TRP A C 1
ATOM 740 O O . TRP A 1 108 ? -13.108 4.590 14.585 1.00 88.81 108 TRP A O 1
ATOM 750 N N . ILE A 1 109 ? -14.433 2.810 14.221 1.00 89.69 109 ILE A N 1
ATOM 751 C CA . ILE A 1 109 ? -13.703 1.932 15.140 1.00 89.69 109 ILE A CA 1
ATOM 752 C C . ILE A 1 109 ? -12.300 1.652 14.599 1.00 89.69 109 ILE A C 1
ATOM 754 O O . ILE A 1 109 ? -11.343 1.754 15.360 1.00 89.69 109 ILE A O 1
ATOM 758 N N . LEU A 1 110 ? -12.160 1.370 13.297 1.00 92.25 110 LEU A N 1
ATOM 759 C CA . LEU A 1 110 ? -10.849 1.195 12.665 1.00 92.25 110 LEU A CA 1
ATOM 760 C C . LEU A 1 110 ? -9.991 2.456 12.826 1.00 92.25 110 LEU A C 1
ATOM 762 O O . LEU A 1 110 ? -8.857 2.352 13.280 1.00 92.25 110 LEU A O 1
ATOM 766 N N . ARG A 1 111 ? -10.537 3.648 12.558 1.00 92.44 111 ARG A N 1
ATOM 767 C CA . ARG A 1 111 ? -9.828 4.924 12.774 1.00 92.44 111 ARG A CA 1
ATOM 768 C C . ARG A 1 111 ? -9.348 5.096 14.208 1.00 92.44 111 ARG A C 1
ATOM 770 O O . ARG A 1 111 ? -8.199 5.456 14.421 1.00 92.44 111 ARG A O 1
ATOM 777 N N . ALA A 1 112 ? -10.214 4.841 15.186 1.00 87.31 112 ALA A N 1
ATOM 778 C CA . ALA A 1 112 ? -9.856 4.962 16.596 1.00 87.31 112 ALA A CA 1
ATOM 779 C C . ALA A 1 112 ? -8.759 3.966 16.985 1.00 87.31 112 ALA A C 1
ATOM 781 O O . ALA A 1 112 ? -7.763 4.351 17.589 1.00 87.31 112 ALA A O 1
ATOM 782 N N . PHE A 1 113 ? -8.922 2.704 16.587 1.00 91.56 113 PHE A N 1
ATOM 783 C CA . PHE A 1 113 ? -7.956 1.643 16.835 1.00 91.56 113 PHE A CA 1
ATOM 784 C C . PHE A 1 113 ? -6.578 1.978 16.249 1.00 91.56 113 PHE A C 1
ATOM 786 O O . PHE A 1 113 ? -5.586 1.994 16.973 1.00 91.56 113 PHE A O 1
ATOM 793 N N . PHE A 1 114 ? -6.507 2.312 14.960 1.00 91.81 114 PHE A N 1
ATOM 794 C CA . PHE A 1 114 ? -5.237 2.621 14.304 1.00 91.81 114 PHE A CA 1
ATOM 795 C C . PHE A 1 114 ? -4.625 3.946 14.773 1.00 91.81 114 PHE A C 1
ATOM 797 O O . PHE A 1 114 ? -3.402 4.034 14.849 1.00 91.81 114 PHE A O 1
ATOM 804 N N . ALA A 1 115 ? -5.431 4.942 15.158 1.00 87.00 115 ALA A N 1
ATOM 805 C CA . ALA A 1 115 ? -4.922 6.164 15.780 1.00 87.00 115 ALA A CA 1
ATOM 806 C C . ALA A 1 115 ? -4.220 5.880 17.117 1.00 87.00 115 ALA A C 1
ATOM 808 O O . ALA A 1 115 ? -3.164 6.447 17.374 1.00 87.00 115 ALA A O 1
ATOM 809 N N . ILE A 1 116 ? -4.762 4.975 17.942 1.00 86.81 116 ILE A N 1
ATOM 810 C CA . ILE A 1 116 ? -4.115 4.543 19.192 1.00 86.81 116 ILE A CA 1
ATOM 811 C C . ILE A 1 116 ? -2.771 3.876 18.892 1.00 86.81 116 ILE A C 1
ATOM 813 O O . ILE A 1 116 ? -1.758 4.268 19.467 1.00 86.81 116 ILE A O 1
ATOM 817 N N . LEU A 1 117 ? -2.749 2.916 17.959 1.00 90.50 117 LEU A N 1
ATOM 818 C CA . LEU A 1 117 ? -1.519 2.207 17.596 1.00 90.50 117 LEU A CA 1
ATOM 819 C C . LEU A 1 117 ? -0.452 3.142 17.021 1.00 90.50 117 LEU A C 1
ATOM 821 O O . LEU A 1 117 ? 0.720 3.030 17.354 1.00 90.50 117 LEU A O 1
ATOM 825 N N . ALA A 1 118 ? -0.845 4.070 16.151 1.00 87.88 118 ALA A N 1
ATOM 826 C CA . ALA A 1 118 ? 0.098 4.961 15.490 1.00 87.88 118 ALA A CA 1
ATOM 827 C C . ALA A 1 118 ? 0.660 6.056 16.414 1.00 87.88 118 ALA A C 1
ATOM 829 O O . ALA A 1 118 ? 1.691 6.639 16.088 1.00 87.88 118 ALA A O 1
ATOM 830 N N . SER A 1 119 ? -0.016 6.354 17.528 1.00 85.38 119 SER A N 1
ATOM 831 C CA . SER A 1 119 ? 0.367 7.418 18.465 1.00 85.38 119 SER A CA 1
ATOM 832 C C . SER A 1 119 ? 0.993 6.915 19.770 1.00 85.38 119 SER A C 1
ATOM 834 O O . SER A 1 119 ? 1.513 7.726 20.532 1.00 85.38 119 SER A O 1
ATOM 836 N N . SER A 1 120 ? 0.955 5.609 20.051 1.00 84.75 120 SER A N 1
ATOM 837 C CA . SER A 1 120 ? 1.557 5.017 21.250 1.00 84.75 120 SER A CA 1
ATOM 838 C C . SER A 1 120 ? 2.430 3.823 20.883 1.00 84.75 120 SER A C 1
ATOM 840 O O . SER A 1 120 ? 1.950 2.804 20.385 1.00 84.75 120 SER A O 1
ATOM 842 N N . LYS A 1 121 ? 3.731 3.948 21.163 1.00 85.56 121 LYS A N 1
ATOM 843 C CA . LYS A 1 121 ? 4.709 2.882 20.930 1.00 85.56 121 LYS A CA 1
ATOM 844 C C . LYS A 1 121 ? 4.376 1.630 21.736 1.00 85.56 121 LYS A C 1
ATOM 846 O O . LYS A 1 121 ? 4.369 0.549 21.165 1.00 85.56 121 LYS A O 1
ATOM 851 N N . ASP A 1 122 ? 4.017 1.790 23.006 1.00 83.06 122 ASP A N 1
ATOM 852 C CA . ASP A 1 122 ? 3.632 0.678 23.881 1.00 83.06 122 ASP A CA 1
ATOM 853 C C . ASP A 1 122 ? 2.372 -0.025 23.358 1.00 83.06 122 ASP A C 1
ATOM 855 O O . ASP A 1 122 ? 2.298 -1.252 23.344 1.00 83.06 122 ASP A O 1
ATOM 859 N N . ALA A 1 123 ? 1.393 0.745 22.861 1.00 82.06 123 ALA A N 1
ATOM 860 C CA . ALA A 1 123 ? 0.193 0.181 22.247 1.00 82.06 123 ALA A CA 1
ATOM 861 C C . ALA A 1 123 ? 0.521 -0.621 20.986 1.00 82.06 123 ALA A C 1
ATOM 863 O O . ALA A 1 123 ? -0.038 -1.696 20.776 1.00 82.06 123 ALA A O 1
ATOM 864 N N . LEU A 1 124 ? 1.421 -0.106 20.143 1.00 86.62 124 LEU A N 1
ATOM 865 C CA . LEU A 1 124 ? 1.870 -0.804 18.946 1.00 86.62 124 LEU A CA 1
ATOM 866 C C . LEU A 1 124 ? 2.659 -2.067 19.290 1.00 86.62 124 LEU A C 1
ATOM 868 O O . LEU A 1 124 ? 2.393 -3.113 18.709 1.00 86.62 124 LEU A O 1
ATOM 872 N N . GLU A 1 125 ? 3.603 -1.986 20.226 1.00 86.06 125 GLU A N 1
ATOM 873 C CA . GLU A 1 125 ? 4.395 -3.132 20.672 1.00 86.06 125 GLU A CA 1
ATOM 874 C C . GLU A 1 125 ? 3.485 -4.212 21.261 1.00 86.06 125 GLU A C 1
ATOM 876 O O . GLU A 1 125 ? 3.523 -5.339 20.775 1.00 86.06 125 GLU A O 1
ATOM 881 N N . GLY A 1 126 ? 2.561 -3.859 22.161 1.00 81.81 126 GLY A N 1
ATOM 882 C CA . GLY A 1 126 ? 1.555 -4.787 22.687 1.00 81.81 126 GLY A CA 1
ATOM 883 C C . GLY A 1 126 ? 0.620 -5.355 21.610 1.00 81.81 126 GLY A C 1
ATOM 884 O O . GLY A 1 126 ? 0.256 -6.529 21.640 1.00 81.81 126 GLY A O 1
ATOM 885 N N . ALA A 1 127 ? 0.265 -4.564 20.593 1.00 81.56 127 ALA A N 1
ATOM 886 C CA . ALA A 1 127 ? -0.535 -5.040 19.465 1.00 81.56 127 ALA A CA 1
ATOM 887 C C . ALA A 1 127 ? 0.243 -5.927 18.480 1.00 81.56 127 ALA A C 1
ATOM 889 O O . ALA A 1 127 ? -0.398 -6.579 17.652 1.00 81.56 127 ALA A O 1
ATOM 890 N N . LEU A 1 128 ? 1.578 -5.940 18.555 1.00 85.38 128 LEU A N 1
ATOM 891 C CA . LEU A 1 128 ? 2.494 -6.787 17.785 1.00 85.38 128 LEU A CA 1
ATOM 892 C C . LEU A 1 128 ? 3.089 -7.930 18.625 1.00 85.38 128 LEU A C 1
ATOM 894 O O . LEU A 1 128 ? 3.765 -8.791 18.058 1.00 85.38 128 LEU A O 1
ATOM 898 N N . GLU A 1 129 ? 2.850 -7.961 19.941 1.00 81.12 129 GLU A N 1
ATOM 899 C CA . GLU A 1 129 ? 3.407 -8.974 20.833 1.00 81.12 129 GLU A CA 1
ATOM 900 C C . GLU A 1 129 ? 3.008 -10.382 20.366 1.00 81.12 129 GLU A C 1
ATOM 902 O O . GLU A 1 129 ? 1.820 -10.661 20.149 1.00 81.12 129 GLU A O 1
ATOM 907 N N . PRO A 1 130 ? 3.987 -11.291 20.200 1.00 62.19 130 PRO A N 1
ATOM 908 C CA . PRO A 1 130 ? 3.755 -12.620 19.662 1.00 62.19 130 PRO A CA 1
ATOM 909 C C . PRO A 1 130 ? 3.054 -13.512 20.694 1.00 62.19 130 PRO A C 1
ATOM 911 O O . PRO A 1 130 ? 3.659 -14.356 21.346 1.00 62.19 130 PRO A O 1
ATOM 914 N N . SER A 1 131 ? 1.740 -13.357 20.800 1.00 62.59 131 SER A N 1
ATOM 915 C CA . SER A 1 131 ? 0.831 -14.431 21.193 1.00 62.59 131 SER A CA 1
ATOM 916 C C . SER A 1 131 ? 0.337 -15.150 19.928 1.00 62.59 131 SER A C 1
ATOM 918 O O . SER A 1 131 ? 0.562 -14.680 18.807 1.00 62.59 131 SER A O 1
ATOM 920 N N . ASN A 1 132 ? -0.316 -16.313 20.062 1.00 50.53 132 ASN A N 1
ATOM 921 C CA . ASN A 1 132 ? -0.778 -17.118 18.915 1.00 50.53 132 ASN A CA 1
ATOM 922 C C . ASN A 1 132 ? -1.537 -16.292 17.846 1.00 50.53 132 ASN A C 1
ATOM 924 O O . ASN A 1 132 ? -1.469 -16.618 16.660 1.00 50.53 132 ASN A O 1
ATOM 928 N N . THR A 1 133 ? -2.171 -15.183 18.238 1.00 63.56 133 THR A N 1
ATOM 929 C CA . THR A 1 133 ? -2.790 -14.184 17.357 1.00 63.56 133 THR A CA 1
ATOM 930 C C . THR A 1 133 ? -2.625 -12.786 17.946 1.00 63.56 133 THR A C 1
ATOM 932 O O . THR A 1 133 ? -3.090 -12.532 19.053 1.00 63.56 133 THR A O 1
ATOM 935 N N . THR A 1 134 ? -2.016 -11.863 17.204 1.00 83.50 134 THR A N 1
ATOM 936 C CA . THR A 1 134 ? -1.850 -10.476 17.666 1.00 83.50 134 THR A CA 1
ATOM 937 C C . THR A 1 134 ? -3.134 -9.665 17.488 1.00 83.50 134 THR A C 1
ATOM 939 O O . THR A 1 134 ? -3.994 -10.005 16.666 1.00 83.50 134 THR A O 1
ATOM 942 N N . VAL A 1 135 ? -3.280 -8.561 18.224 1.00 85.75 135 VAL A N 1
ATOM 943 C CA . VAL A 1 135 ? -4.468 -7.694 18.129 1.00 85.75 135 VAL A CA 1
ATOM 944 C C . VAL A 1 135 ? -4.582 -7.081 16.731 1.00 85.75 135 VAL A C 1
ATOM 946 O O . VAL A 1 135 ? -5.668 -7.068 16.144 1.00 85.75 135 VAL A O 1
ATOM 949 N N . LEU A 1 136 ? -3.459 -6.641 16.151 1.00 88.19 136 LEU A N 1
ATOM 950 C CA . LEU A 1 136 ? -3.427 -6.089 14.797 1.00 88.19 136 LEU A CA 1
ATOM 951 C C . LEU A 1 136 ? -3.902 -7.117 13.759 1.00 88.19 136 LEU A C 1
ATOM 953 O O . LEU A 1 136 ? -4.821 -6.836 12.986 1.00 88.19 136 LEU A O 1
ATOM 957 N N . SER A 1 137 ? -3.317 -8.320 13.760 1.00 88.31 137 SER A N 1
ATOM 958 C CA . SER A 1 137 ? -3.684 -9.366 12.796 1.00 88.31 137 SER A CA 1
ATOM 959 C C . SER A 1 137 ? -5.139 -9.806 12.950 1.00 88.31 137 SER A C 1
ATOM 961 O O . SER A 1 137 ? -5.857 -9.897 11.954 1.00 88.31 137 SER A O 1
ATOM 963 N N . THR A 1 138 ? -5.604 -9.990 14.187 1.00 87.69 138 THR A N 1
ATOM 964 C CA . THR A 1 138 ? -6.990 -10.371 14.495 1.00 87.69 138 THR A CA 1
ATOM 965 C C . THR A 1 138 ? -7.982 -9.329 13.987 1.00 87.69 138 THR A C 1
ATOM 967 O O . THR A 1 138 ? -8.994 -9.688 13.386 1.00 87.69 138 THR A O 1
ATOM 970 N N . THR A 1 139 ? -7.675 -8.039 14.153 1.00 89.62 139 THR A N 1
ATOM 971 C CA . THR A 1 139 ? -8.523 -6.943 13.659 1.00 89.62 139 THR A CA 1
ATOM 972 C C . THR A 1 139 ? -8.639 -6.982 12.144 1.00 89.62 139 THR A C 1
ATOM 974 O O . THR A 1 139 ? -9.745 -7.022 11.604 1.00 89.62 139 THR A O 1
ATOM 977 N N . VAL A 1 140 ? -7.498 -7.010 11.447 1.00 92.19 140 VAL A N 1
ATOM 978 C CA . VAL A 1 140 ? -7.457 -6.981 9.980 1.00 92.19 140 VAL A CA 1
ATOM 979 C C . VAL A 1 140 ? -8.139 -8.218 9.395 1.00 92.19 140 VAL A C 1
ATOM 981 O O . VAL A 1 140 ? -8.944 -8.099 8.472 1.00 92.19 140 VAL A O 1
ATOM 984 N N . LEU A 1 141 ? -7.875 -9.403 9.953 1.00 91.12 141 LEU A N 1
ATOM 985 C CA . LEU A 1 141 ? -8.531 -10.645 9.543 1.00 91.12 141 LEU A CA 1
ATOM 986 C C . LEU A 1 141 ? -10.037 -10.619 9.831 1.00 91.12 141 LEU A C 1
ATOM 988 O O . LEU A 1 141 ? -10.818 -11.074 8.996 1.00 91.12 141 LEU A O 1
ATOM 992 N N . GLY A 1 142 ? -10.449 -10.038 10.959 1.00 89.38 142 GLY A N 1
ATOM 993 C CA . GLY A 1 142 ? -11.850 -9.908 11.351 1.00 89.38 142 GLY A CA 1
ATOM 994 C C . GLY A 1 142 ? -12.668 -9.007 10.424 1.00 89.38 142 GLY A C 1
ATOM 995 O O . GLY A 1 142 ? -13.834 -9.297 10.164 1.00 89.38 142 GLY A O 1
ATOM 996 N N . VAL A 1 143 ? -12.066 -7.954 9.861 1.00 92.50 143 VAL A N 1
ATOM 997 C CA . VAL A 1 143 ? -12.750 -7.057 8.906 1.00 92.50 143 VAL A CA 1
ATOM 998 C C . VAL A 1 143 ? -12.525 -7.431 7.439 1.00 92.50 143 VAL A C 1
ATOM 1000 O O . VAL A 1 143 ? -13.189 -6.890 6.555 1.00 92.50 143 VAL A O 1
ATOM 1003 N N . ARG A 1 144 ? -11.634 -8.388 7.156 1.00 93.00 144 ARG A N 1
ATOM 1004 C CA . ARG A 1 144 ? -11.232 -8.791 5.800 1.00 93.00 144 ARG A CA 1
ATOM 1005 C C . ARG A 1 144 ? -12.410 -9.144 4.896 1.00 93.00 144 ARG A C 1
ATOM 1007 O O . ARG A 1 144 ? -12.467 -8.693 3.756 1.00 93.00 144 ARG A O 1
ATOM 1014 N N . ALA A 1 145 ? -13.340 -9.964 5.383 1.00 90.06 145 ALA A N 1
ATOM 1015 C CA . ALA A 1 145 ? -14.486 -10.402 4.585 1.00 90.06 145 ALA A CA 1
ATOM 1016 C C . ALA A 1 145 ? -15.428 -9.238 4.234 1.00 90.06 145 ALA A C 1
ATOM 1018 O O . ALA A 1 145 ? -16.009 -9.232 3.149 1.00 90.06 145 ALA A O 1
ATOM 1019 N N . ALA A 1 146 ? -15.554 -8.250 5.126 1.00 90.94 146 ALA A N 1
ATOM 1020 C CA . ALA A 1 146 ? -16.308 -7.031 4.859 1.00 90.94 146 ALA A CA 1
ATOM 1021 C C . ALA A 1 146 ? -15.561 -6.129 3.869 1.00 90.94 146 ALA A C 1
ATOM 1023 O O . ALA A 1 146 ? -16.160 -5.700 2.891 1.00 90.94 146 ALA A O 1
ATOM 1024 N N . ALA A 1 147 ? -14.250 -5.933 4.039 1.00 92.19 147 ALA A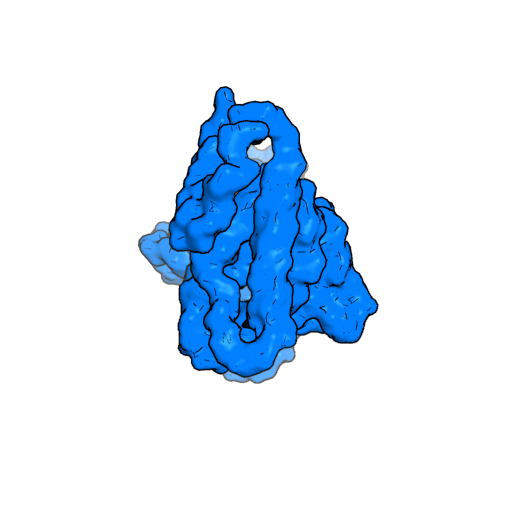 N 1
ATOM 1025 C CA . ALA A 1 147 ? -13.411 -5.193 3.091 1.00 92.19 147 ALA A CA 1
ATOM 1026 C C . ALA A 1 147 ? -13.418 -5.808 1.675 1.00 92.19 147 ALA A C 1
ATOM 1028 O O . ALA A 1 147 ? -13.362 -5.097 0.678 1.00 92.19 147 ALA A O 1
ATOM 1029 N N . ASP A 1 148 ? -13.541 -7.133 1.555 1.00 91.44 148 ASP A N 1
ATOM 1030 C CA . ASP A 1 148 ? -13.680 -7.805 0.256 1.00 91.44 148 ASP A CA 1
ATOM 1031 C C . ASP A 1 148 ? -15.013 -7.485 -0.459 1.00 91.44 148 ASP A C 1
ATOM 1033 O O . ASP A 1 148 ? -15.098 -7.661 -1.677 1.00 91.44 148 ASP A O 1
ATOM 1037 N N . ARG A 1 149 ? -16.049 -7.056 0.278 1.00 90.62 149 ARG A N 1
ATOM 1038 C CA . ARG A 1 149 ? -17.414 -6.798 -0.226 1.00 90.62 149 ARG A CA 1
ATOM 1039 C C . ARG A 1 149 ? -17.770 -5.313 -0.287 1.00 90.62 149 ARG A C 1
ATOM 1041 O O . ARG A 1 149 ? -18.652 -4.939 -1.052 1.00 90.62 149 ARG A O 1
ATOM 1048 N N . ASP A 1 150 ? -17.112 -4.496 0.526 1.00 91.62 150 ASP A N 1
ATOM 1049 C CA . ASP A 1 150 ? -17.433 -3.096 0.759 1.00 91.62 150 ASP A CA 1
ATOM 1050 C C . ASP A 1 150 ? -16.216 -2.213 0.484 1.00 91.62 150 ASP A C 1
ATOM 1052 O O . ASP A 1 150 ? -15.215 -2.259 1.204 1.00 91.62 150 ASP A O 1
ATOM 1056 N N . GLU A 1 151 ? -16.313 -1.387 -0.557 1.00 91.38 151 GLU A N 1
ATOM 1057 C CA . GLU A 1 151 ? -15.222 -0.507 -0.971 1.00 91.38 151 GLU A CA 1
ATOM 1058 C C . GLU A 1 151 ? -14.863 0.536 0.097 1.00 91.38 151 GLU A C 1
ATOM 1060 O O . GLU A 1 151 ? -13.688 0.852 0.266 1.00 91.38 151 GLU A O 1
ATOM 1065 N N . ALA A 1 152 ? -15.830 1.043 0.859 1.00 92.06 152 ALA A N 1
ATOM 1066 C CA . ALA A 1 152 ? -15.576 2.085 1.843 1.00 92.06 152 ALA A CA 1
ATOM 1067 C C . ALA A 1 152 ? -14.834 1.527 3.070 1.00 92.06 152 ALA A C 1
ATOM 1069 O O . ALA A 1 152 ? -13.881 2.141 3.543 1.00 92.06 152 ALA A O 1
ATOM 1070 N N . ILE A 1 153 ? -15.208 0.334 3.551 1.00 93.19 153 ILE A N 1
ATOM 1071 C CA . ILE A 1 153 ? -14.449 -0.376 4.600 1.00 93.19 153 ILE A CA 1
ATOM 1072 C C . ILE A 1 153 ? -13.054 -0.757 4.089 1.00 93.19 153 ILE A C 1
ATOM 1074 O O . ILE A 1 153 ? -12.072 -0.633 4.819 1.00 93.19 153 ILE A O 1
ATOM 1078 N N . CYS A 1 154 ? -12.958 -1.202 2.836 1.00 94.94 154 CYS A N 1
ATOM 1079 C CA . CYS A 1 154 ? -11.701 -1.573 2.194 1.00 94.94 154 CYS A CA 1
ATOM 1080 C C . CYS A 1 154 ? -10.707 -0.409 2.135 1.00 94.94 154 CYS A C 1
ATOM 1082 O O . CYS A 1 154 ? -9.571 -0.530 2.596 1.00 94.94 154 CYS A O 1
ATOM 1084 N N . LEU A 1 155 ? -11.150 0.733 1.607 1.00 94.94 155 LEU A N 1
ATOM 1085 C CA . LEU A 1 155 ? -10.330 1.935 1.510 1.00 94.94 155 LEU A CA 1
ATOM 1086 C C . LEU A 1 155 ? -9.939 2.459 2.887 1.00 94.94 155 LEU A C 1
ATOM 1088 O O . LEU A 1 155 ? -8.787 2.841 3.066 1.00 94.94 155 LEU A O 1
ATOM 1092 N N . GLU A 1 156 ? -10.857 2.429 3.855 1.00 94.88 156 GLU A N 1
ATOM 1093 C CA . GLU A 1 156 ? -10.555 2.834 5.224 1.00 94.88 156 GLU A CA 1
ATOM 1094 C C . GLU A 1 156 ? -9.471 1.947 5.841 1.00 94.88 156 GLU A C 1
ATOM 1096 O O . GLU A 1 156 ? -8.462 2.453 6.317 1.00 94.88 156 GLU A O 1
ATOM 1101 N N . LEU A 1 157 ? -9.625 0.623 5.771 1.00 96.12 157 LEU A N 1
ATOM 1102 C CA . LEU A 1 157 ? -8.631 -0.318 6.285 1.00 96.12 157 LEU A CA 1
ATOM 1103 C C . LEU A 1 157 ? -7.246 -0.077 5.669 1.00 96.12 157 LEU A C 1
ATOM 1105 O O . LEU A 1 157 ? -6.244 -0.082 6.383 1.00 96.12 157 LEU A O 1
ATOM 1109 N N . PHE A 1 158 ? -7.174 0.126 4.352 1.00 96.50 158 PHE A N 1
ATOM 1110 C CA . PHE A 1 158 ? -5.896 0.344 3.675 1.00 96.50 158 PHE A CA 1
ATOM 1111 C C . PHE A 1 158 ? -5.287 1.709 3.989 1.00 96.50 158 PHE A C 1
ATOM 1113 O O . PHE A 1 158 ? -4.074 1.797 4.164 1.00 96.50 158 PHE A O 1
ATOM 1120 N N . GLU A 1 159 ? -6.102 2.756 4.100 1.00 95.38 159 GLU A N 1
ATOM 1121 C CA . GLU A 1 159 ? -5.647 4.075 4.543 1.00 95.38 159 GLU A CA 1
ATOM 1122 C C . GLU A 1 159 ? -5.066 4.000 5.960 1.00 95.38 159 GLU A C 1
ATOM 1124 O O . GLU A 1 159 ? -3.958 4.478 6.193 1.00 95.38 159 GLU A O 1
ATOM 112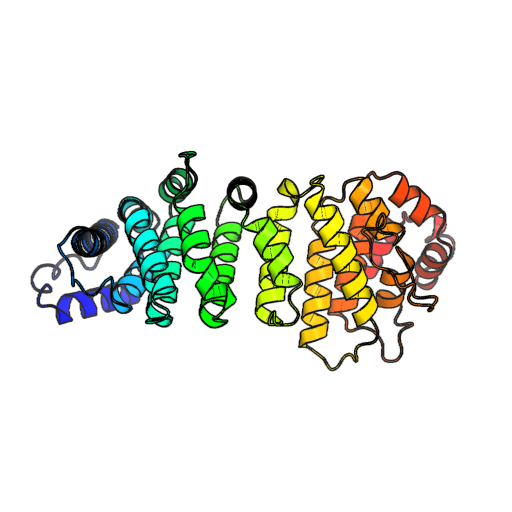9 N N . GLN A 1 160 ? -5.752 3.321 6.882 1.00 94.94 160 GLN A N 1
ATOM 1130 C CA . GLN A 1 160 ? -5.274 3.161 8.252 1.00 94.94 160 GLN A CA 1
ATOM 1131 C C . GLN A 1 160 ? -3.977 2.340 8.340 1.00 94.94 160 GLN A C 1
ATOM 1133 O O . GLN A 1 160 ? -3.060 2.711 9.074 1.00 94.94 160 GLN A O 1
ATOM 1138 N N . LEU A 1 161 ? -3.840 1.272 7.545 1.00 95.44 161 LEU A N 1
ATOM 1139 C CA . LEU A 1 161 ? -2.582 0.521 7.451 1.00 95.44 161 LEU A CA 1
ATOM 1140 C C . LEU A 1 161 ? -1.436 1.388 6.914 1.00 95.44 161 LEU A C 1
ATOM 1142 O O . LEU A 1 161 ? -0.333 1.334 7.451 1.00 95.44 161 LEU A O 1
ATOM 1146 N N . LEU A 1 162 ? -1.678 2.203 5.884 1.00 94.44 162 LEU A N 1
ATOM 1147 C CA . LEU A 1 162 ? -0.665 3.118 5.348 1.00 94.44 162 LEU A CA 1
ATOM 1148 C C . LEU A 1 162 ? -0.233 4.165 6.370 1.00 94.44 162 LEU A C 1
ATOM 1150 O O . LEU A 1 162 ? 0.960 4.436 6.496 1.00 94.44 162 LEU A O 1
ATOM 1154 N N . GLN A 1 163 ? -1.183 4.730 7.114 1.00 91.56 163 GLN A N 1
ATOM 1155 C CA . GLN A 1 163 ? -0.878 5.675 8.186 1.00 91.56 163 GLN A CA 1
ATOM 1156 C C . GLN A 1 163 ? -0.054 5.015 9.293 1.00 91.56 163 GLN A C 1
ATOM 1158 O O . GLN A 1 163 ? 0.900 5.625 9.775 1.00 91.56 163 GLN A O 1
ATOM 1163 N N . LEU A 1 164 ? -0.358 3.760 9.641 1.00 92.19 164 LEU A N 1
ATOM 1164 C CA . LEU A 1 164 ? 0.434 2.994 10.599 1.00 92.19 164 LEU A CA 1
ATOM 1165 C C . LEU A 1 164 ? 1.873 2.792 10.105 1.00 92.19 164 LEU A C 1
ATOM 1167 O O . LEU A 1 164 ? 2.811 3.084 10.845 1.00 92.19 164 LEU A O 1
ATOM 1171 N N . PHE A 1 165 ? 2.063 2.365 8.852 1.00 92.69 165 PHE A N 1
ATOM 1172 C CA . PHE A 1 165 ? 3.396 2.229 8.250 1.00 92.69 165 PHE A CA 1
ATOM 1173 C C . PHE A 1 165 ? 4.173 3.548 8.241 1.00 92.69 165 PHE A C 1
ATOM 1175 O O . PHE A 1 165 ? 5.361 3.553 8.544 1.00 92.69 165 PHE A O 1
ATOM 1182 N N . ALA A 1 166 ? 3.512 4.660 7.915 1.00 88.69 166 ALA A N 1
ATOM 1183 C CA . ALA A 1 166 ? 4.154 5.967 7.814 1.00 88.69 166 ALA A CA 1
ATOM 1184 C C . ALA A 1 166 ? 4.550 6.571 9.174 1.00 88.69 166 ALA A C 1
ATOM 1186 O O . ALA A 1 166 ? 5.473 7.379 9.229 1.00 88.69 166 ALA A O 1
ATOM 1187 N N . ARG A 1 167 ? 3.843 6.219 10.255 1.00 86.81 167 ARG A N 1
ATOM 1188 C CA . ARG A 1 167 ? 4.072 6.765 11.606 1.00 86.81 167 ARG A CA 1
ATOM 1189 C C . ARG A 1 167 ? 4.943 5.879 12.493 1.00 86.81 167 ARG A C 1
ATOM 1191 O O . ARG A 1 167 ? 5.423 6.337 13.522 1.00 86.81 167 ARG A O 1
ATOM 1198 N N . THR A 1 168 ? 5.147 4.625 12.107 1.00 86.19 168 THR A N 1
ATOM 1199 C CA . THR A 1 168 ? 5.942 3.670 12.882 1.00 86.19 168 THR A CA 1
ATOM 1200 C C . THR A 1 168 ? 7.431 3.832 12.576 1.00 86.19 168 THR A C 1
ATOM 1202 O O . THR A 1 168 ? 7.826 3.850 11.415 1.00 86.19 168 THR A O 1
ATOM 1205 N N . GLU A 1 169 ? 8.281 3.866 13.607 1.00 86.00 169 GLU A N 1
ATOM 1206 C CA . GLU A 1 169 ? 9.748 3.935 13.445 1.00 86.00 169 GLU A CA 1
ATOM 1207 C C . GLU A 1 169 ? 10.350 2.674 12.800 1.00 86.00 169 GLU A C 1
ATOM 1209 O O . GLU A 1 169 ? 11.413 2.721 12.186 1.00 86.00 169 GLU A O 1
ATOM 1214 N N . ARG A 1 170 ? 9.679 1.531 12.969 1.00 86.06 170 ARG A N 1
ATOM 1215 C CA . ARG A 1 170 ? 10.083 0.202 12.485 1.00 86.06 170 ARG A CA 1
ATOM 1216 C C . ARG A 1 170 ? 8.999 -0.420 11.593 1.00 86.06 170 ARG A C 1
ATOM 1218 O O . ARG A 1 170 ? 8.346 -1.376 12.008 1.00 86.06 170 ARG A O 1
ATOM 1225 N N . PRO A 1 171 ? 8.747 0.105 10.384 1.00 89.06 171 PRO A N 1
ATOM 1226 C CA . PRO A 1 171 ? 7.699 -0.415 9.500 1.00 89.06 171 PRO A CA 1
ATOM 1227 C C . PRO A 1 171 ? 7.887 -1.904 9.155 1.00 89.06 171 PRO A C 1
ATOM 1229 O O . PRO A 1 171 ? 6.920 -2.613 8.878 1.00 89.06 171 PRO A O 1
ATOM 1232 N N . GLU A 1 172 ? 9.113 -2.423 9.215 1.00 90.00 172 GLU A N 1
ATOM 1233 C CA . GLU A 1 172 ? 9.417 -3.824 8.937 1.00 90.00 172 GLU A CA 1
ATOM 1234 C C . GLU A 1 172 ? 8.794 -4.791 9.951 1.00 90.00 172 GLU A C 1
ATOM 1236 O O . GLU A 1 172 ? 8.450 -5.909 9.567 1.00 90.00 172 GLU A O 1
ATOM 1241 N N . THR A 1 173 ? 8.612 -4.396 11.219 1.00 90.19 173 THR A N 1
ATOM 1242 C CA . THR A 1 173 ? 7.981 -5.267 12.231 1.00 90.19 173 THR A CA 1
ATOM 1243 C C . THR A 1 173 ? 6.495 -5.438 11.943 1.00 90.19 173 THR A C 1
ATOM 1245 O O . THR A 1 173 ? 5.989 -6.561 11.951 1.00 90.19 173 THR A O 1
ATOM 1248 N N . VAL A 1 174 ? 5.820 -4.346 11.574 1.00 92.06 174 VAL A N 1
ATOM 1249 C CA . VAL A 1 174 ? 4.432 -4.367 11.099 1.00 92.06 174 VAL A CA 1
ATOM 1250 C C . VAL A 1 174 ? 4.329 -5.234 9.843 1.00 92.06 174 VAL A C 1
ATOM 1252 O O . VAL A 1 174 ? 3.504 -6.142 9.788 1.00 92.06 174 VAL A O 1
ATOM 1255 N N . ALA A 1 175 ? 5.204 -5.032 8.851 1.00 92.81 175 ALA A N 1
ATOM 1256 C CA . ALA A 1 175 ? 5.214 -5.847 7.633 1.00 92.81 175 ALA A CA 1
ATOM 1257 C C . ALA A 1 175 ? 5.450 -7.342 7.913 1.00 92.81 175 ALA A C 1
ATOM 1259 O O . ALA A 1 175 ? 4.811 -8.188 7.285 1.00 92.81 175 ALA A O 1
ATOM 1260 N N . ALA A 1 176 ? 6.343 -7.682 8.847 1.00 92.19 176 ALA A N 1
ATOM 1261 C CA . ALA A 1 176 ? 6.604 -9.060 9.256 1.00 92.19 176 ALA A CA 1
ATOM 1262 C C . ALA A 1 176 ? 5.369 -9.710 9.886 1.00 92.19 176 ALA A C 1
ATOM 1264 O O . ALA A 1 176 ? 5.027 -10.839 9.527 1.00 92.19 176 ALA A O 1
ATOM 1265 N N . GLU A 1 177 ? 4.659 -8.983 10.746 1.00 91.81 177 GLU A N 1
ATOM 1266 C CA . GLU A 1 177 ? 3.422 -9.466 11.353 1.00 91.81 177 GLU A CA 1
ATOM 1267 C C . GLU A 1 177 ? 2.305 -9.647 10.315 1.00 91.81 177 GLU A C 1
ATOM 1269 O O . GLU A 1 177 ? 1.678 -10.706 10.249 1.00 91.81 177 GLU A O 1
ATOM 1274 N N . LEU A 1 178 ? 2.106 -8.667 9.425 1.00 93.75 178 LEU A N 1
ATOM 1275 C CA . LEU A 1 178 ? 1.133 -8.781 8.334 1.00 93.75 178 LEU A CA 1
ATOM 1276 C C . LEU A 1 178 ? 1.475 -9.926 7.369 1.00 93.75 178 LEU A C 1
ATOM 1278 O O . LEU A 1 178 ? 0.576 -10.539 6.787 1.00 93.75 178 LEU A O 1
ATOM 1282 N N . LEU A 1 179 ? 2.761 -10.229 7.170 1.00 93.50 179 LEU A N 1
ATOM 1283 C CA . LEU A 1 179 ? 3.176 -11.385 6.381 1.00 93.50 179 LEU A CA 1
ATOM 1284 C C . LEU A 1 179 ? 2.839 -12.694 7.101 1.00 93.50 179 LEU A C 1
ATOM 1286 O O . LEU A 1 179 ? 2.271 -13.591 6.477 1.00 93.50 179 LEU A O 1
ATOM 1290 N N . ARG A 1 180 ? 3.174 -12.797 8.394 1.00 91.62 180 ARG A N 1
ATOM 1291 C CA . ARG A 1 180 ? 2.930 -13.982 9.230 1.00 91.62 180 ARG A CA 1
ATOM 1292 C C . ARG A 1 180 ? 1.441 -14.316 9.319 1.00 91.62 180 ARG A C 1
ATOM 1294 O O . ARG A 1 180 ? 1.078 -15.481 9.222 1.00 91.62 180 ARG A O 1
ATOM 1301 N N . ALA A 1 181 ? 0.591 -13.298 9.423 1.00 91.50 181 ALA A N 1
ATOM 1302 C CA . ALA A 1 181 ? -0.864 -13.429 9.467 1.00 91.50 181 ALA A CA 1
ATOM 1303 C C . ALA A 1 181 ? -1.534 -13.629 8.087 1.00 91.50 181 ALA A C 1
ATOM 1305 O O . ALA A 1 181 ? -2.753 -13.519 7.967 1.00 91.50 181 ALA A O 1
ATOM 1306 N N . GLU A 1 182 ? -0.761 -13.867 7.022 1.00 93.44 182 GLU A N 1
ATOM 1307 C CA . GLU A 1 182 ? -1.238 -14.000 5.636 1.00 93.44 182 GLU A CA 1
ATOM 1308 C C . GLU A 1 182 ? -2.004 -12.787 5.067 1.00 93.44 182 GLU A C 1
ATOM 1310 O O . GLU A 1 182 ? -2.677 -12.882 4.030 1.00 93.44 182 GLU A O 1
ATOM 1315 N N . ILE A 1 183 ? -1.853 -11.612 5.679 1.00 95.06 183 ILE A N 1
ATOM 1316 C CA . ILE A 1 183 ? -2.483 -10.373 5.217 1.00 95.06 183 ILE A CA 1
ATOM 1317 C C . ILE A 1 183 ? -1.799 -9.893 3.934 1.00 95.06 183 ILE A C 1
ATOM 1319 O O . ILE A 1 183 ? -2.492 -9.630 2.954 1.00 95.06 183 ILE A O 1
ATOM 1323 N N . LEU A 1 184 ? -0.460 -9.866 3.863 1.00 95.62 184 LEU A N 1
ATOM 1324 C CA . LEU A 1 184 ? 0.236 -9.476 2.622 1.00 95.62 184 LEU A CA 1
ATOM 1325 C C . LEU A 1 184 ? -0.082 -10.417 1.433 1.00 95.62 184 LEU A C 1
ATOM 1327 O O . LEU A 1 184 ? -0.408 -9.917 0.353 1.00 95.62 184 LEU A O 1
ATOM 1331 N N . PRO A 1 185 ? -0.084 -11.761 1.587 1.00 95.81 185 PRO A N 1
ATOM 1332 C CA . PRO A 1 185 ? -0.592 -12.673 0.557 1.00 95.81 185 PRO A CA 1
ATOM 1333 C C . PRO A 1 185 ? -2.052 -12.425 0.155 1.00 95.81 185 PRO A C 1
ATOM 1335 O O . PRO A 1 185 ? -2.414 -12.589 -1.014 1.00 95.81 185 PRO A O 1
ATOM 1338 N N . TRP A 1 186 ? -2.926 -12.056 1.097 1.00 95.62 186 TRP A N 1
ATOM 1339 C CA . TRP A 1 186 ? -4.287 -11.639 0.757 1.00 95.62 186 TRP A CA 1
ATOM 1340 C C . TRP A 1 186 ? -4.299 -10.353 -0.070 1.00 95.62 186 TRP A C 1
ATOM 1342 O O . TRP A 1 186 ? -4.945 -10.354 -1.112 1.00 95.62 186 TRP A O 1
ATOM 1352 N N . LEU A 1 187 ? -3.551 -9.320 0.320 1.00 96.75 187 LEU A N 1
ATOM 1353 C CA . LEU A 1 187 ? -3.443 -8.059 -0.418 1.00 96.75 187 LEU A CA 1
ATOM 1354 C C . LEU A 1 187 ? -2.961 -8.275 -1.862 1.00 96.75 187 LEU A C 1
ATOM 1356 O O . LEU A 1 187 ? -3.565 -7.764 -2.807 1.00 96.75 187 LEU A O 1
ATOM 1360 N N . MET A 1 188 ? -1.942 -9.118 -2.058 1.00 96.25 188 MET A N 1
ATOM 1361 C CA . MET A 1 188 ? -1.479 -9.510 -3.394 1.00 96.25 188 MET A CA 1
ATOM 1362 C C . MET A 1 188 ? -2.608 -10.137 -4.222 1.00 96.25 188 MET A C 1
ATOM 1364 O O . MET A 1 188 ? -2.892 -9.675 -5.326 1.00 96.25 188 MET A O 1
ATOM 1368 N N . ARG A 1 189 ? -3.322 -11.132 -3.675 1.00 94.88 189 ARG A N 1
ATOM 1369 C CA . ARG A 1 189 ? -4.476 -11.756 -4.353 1.00 94.88 189 ARG A CA 1
ATOM 1370 C C . ARG A 1 189 ? -5.605 -10.759 -4.615 1.00 94.88 189 ARG A C 1
ATOM 1372 O O . ARG A 1 189 ? -6.212 -10.798 -5.681 1.00 94.88 189 ARG A O 1
ATOM 1379 N N . PHE A 1 190 ? -5.882 -9.875 -3.659 1.00 94.75 190 PHE A N 1
ATOM 1380 C CA . PHE A 1 190 ? -6.918 -8.852 -3.745 1.00 94.75 190 PHE A CA 1
ATOM 1381 C C . PHE A 1 190 ? -6.655 -7.892 -4.907 1.00 94.75 190 PHE A C 1
ATOM 1383 O O . PHE A 1 190 ? -7.544 -7.671 -5.725 1.00 94.75 190 PHE A O 1
ATOM 1390 N N . SER A 1 191 ? -5.421 -7.400 -5.036 1.00 94.81 191 SER A N 1
ATOM 1391 C CA . SER A 1 191 ? -5.032 -6.449 -6.086 1.00 94.81 191 SER A CA 1
ATOM 1392 C C . SER A 1 191 ? -5.157 -7.001 -7.515 1.00 94.81 191 SER A C 1
ATOM 1394 O O . SER A 1 191 ? -5.314 -6.239 -8.469 1.00 94.81 191 SER A O 1
ATOM 1396 N N . LEU A 1 192 ? -5.135 -8.328 -7.668 1.00 91.38 192 LEU A N 1
ATOM 1397 C CA . LEU A 1 192 ? -5.284 -9.011 -8.954 1.00 91.38 192 LEU A CA 1
ATOM 1398 C C . LEU A 1 192 ? -6.739 -9.362 -9.292 1.00 91.38 192 LEU A C 1
ATOM 1400 O O . LEU A 1 192 ? -7.015 -9.811 -10.407 1.00 91.38 192 LEU A O 1
ATOM 1404 N N . LYS A 1 193 ? -7.688 -9.167 -8.364 1.00 91.00 193 LYS A N 1
ATOM 1405 C CA . LYS A 1 193 ? -9.114 -9.352 -8.659 1.00 91.00 193 LYS A CA 1
ATOM 1406 C C . LYS A 1 193 ? -9.541 -8.340 -9.726 1.00 91.00 193 LYS A C 1
ATOM 1408 O O . LYS A 1 193 ? -9.252 -7.150 -9.626 1.00 91.00 193 LYS A O 1
ATOM 1413 N N . ARG A 1 194 ? -10.312 -8.794 -10.718 1.00 86.25 194 ARG A N 1
ATOM 1414 C CA . ARG A 1 194 ? -10.882 -7.912 -11.758 1.00 86.25 194 ARG A CA 1
ATOM 1415 C C . ARG A 1 194 ? -11.817 -6.846 -11.181 1.00 86.25 194 ARG A C 1
ATOM 1417 O O . ARG A 1 194 ? -11.892 -5.756 -11.729 1.00 86.25 194 ARG A O 1
ATOM 1424 N N . SER A 1 195 ? -12.488 -7.159 -10.074 1.00 88.75 195 SER A N 1
ATOM 1425 C CA . SER A 1 195 ? -13.371 -6.250 -9.339 1.00 88.75 195 SER A CA 1
ATOM 1426 C C . SER A 1 195 ? -12.632 -5.280 -8.410 1.00 88.75 195 SER A C 1
ATOM 1428 O O . SER A 1 195 ? -13.278 -4.477 -7.746 1.00 88.75 195 SER A O 1
ATOM 1430 N N . CYS A 1 196 ? -11.299 -5.347 -8.320 1.00 90.75 196 CYS A N 1
ATOM 1431 C CA . CYS A 1 196 ? -10.535 -4.442 -7.470 1.00 90.75 196 CYS A CA 1
ATOM 1432 C C . CYS A 1 196 ? -10.593 -3.017 -8.038 1.00 90.75 196 CYS A C 1
ATOM 1434 O O . CYS A 1 196 ? -10.050 -2.742 -9.120 1.00 90.75 196 CYS A O 1
ATOM 1436 N N . ALA A 1 197 ? -11.242 -2.123 -7.288 1.00 91.56 197 ALA A N 1
ATOM 1437 C CA . ALA A 1 197 ? -11.316 -0.704 -7.594 1.00 91.56 197 ALA A CA 1
ATOM 1438 C C . ALA A 1 197 ? -9.915 -0.086 -7.705 1.00 91.56 197 ALA A C 1
ATOM 1440 O O . ALA A 1 197 ? -8.981 -0.469 -6.996 1.00 91.56 197 ALA A O 1
ATOM 1441 N N . CYS A 1 198 ? -9.757 0.897 -8.594 1.00 91.25 198 CYS A N 1
ATOM 1442 C CA . CYS A 1 198 ? -8.457 1.513 -8.868 1.00 91.25 198 CYS A CA 1
ATOM 1443 C C . CYS A 1 198 ? -7.847 2.167 -7.621 1.00 91.25 198 CYS A C 1
ATOM 1445 O O . CYS A 1 198 ? -6.649 2.030 -7.393 1.00 91.25 198 CYS A O 1
ATOM 1447 N N . ALA A 1 199 ? -8.668 2.831 -6.799 1.00 92.69 199 ALA A N 1
ATOM 1448 C CA . ALA A 1 199 ? -8.219 3.442 -5.552 1.00 92.69 199 ALA A CA 1
ATOM 1449 C C . ALA A 1 199 ? -7.675 2.387 -4.578 1.00 92.69 199 ALA A C 1
ATOM 1451 O O . ALA A 1 199 ? -6.552 2.523 -4.095 1.00 92.69 199 ALA A O 1
ATOM 1452 N N . ALA A 1 200 ? -8.420 1.298 -4.366 1.00 94.44 200 ALA A N 1
ATOM 1453 C CA . ALA A 1 200 ? -7.999 0.203 -3.501 1.00 94.44 200 ALA A CA 1
ATOM 1454 C C . ALA A 1 200 ? -6.706 -0.450 -4.015 1.00 94.44 200 ALA A C 1
ATOM 1456 O O . ALA A 1 200 ? -5.772 -0.643 -3.244 1.00 94.44 200 ALA A O 1
ATOM 1457 N N . PHE A 1 201 ? -6.604 -0.702 -5.325 1.00 95.62 201 PHE A N 1
ATOM 1458 C CA . PHE A 1 201 ? -5.385 -1.219 -5.951 1.00 95.62 201 PHE A CA 1
ATOM 1459 C C . PHE A 1 201 ? -4.156 -0.357 -5.637 1.00 95.62 201 PHE A C 1
ATOM 1461 O O . PHE A 1 201 ? -3.129 -0.892 -5.225 1.00 95.62 201 PHE A O 1
ATOM 1468 N N . CYS A 1 202 ? -4.256 0.965 -5.818 1.00 95.00 202 CYS A N 1
ATOM 1469 C CA . CYS A 1 202 ? -3.151 1.885 -5.551 1.00 95.00 202 CYS A CA 1
ATOM 1470 C C . CYS A 1 202 ? -2.701 1.806 -4.088 1.00 95.00 202 CYS A C 1
ATOM 1472 O O . CYS A 1 202 ? -1.514 1.622 -3.836 1.00 95.00 202 CYS A O 1
ATOM 1474 N N . ARG A 1 203 ? -3.645 1.829 -3.137 1.00 95.62 203 ARG A N 1
ATOM 1475 C CA . ARG A 1 203 ? -3.327 1.719 -1.705 1.00 95.62 203 ARG A CA 1
ATOM 1476 C C . ARG A 1 203 ? -2.680 0.385 -1.350 1.00 95.62 203 ARG A C 1
ATOM 1478 O O . ARG A 1 203 ? -1.737 0.351 -0.569 1.00 95.62 203 ARG A O 1
ATOM 1485 N N . VAL A 1 204 ? -3.134 -0.707 -1.963 1.00 96.75 204 VAL A N 1
ATOM 1486 C CA . VAL A 1 204 ? -2.497 -2.015 -1.784 1.00 96.75 204 VAL A CA 1
ATOM 1487 C C . VAL A 1 204 ? -1.057 -2.008 -2.287 1.00 96.75 204 VAL A C 1
ATOM 1489 O O . VAL A 1 204 ? -0.182 -2.515 -1.589 1.00 96.75 204 VAL A O 1
ATOM 1492 N N . MET A 1 205 ? -0.789 -1.432 -3.462 1.00 96.75 205 MET A N 1
ATOM 1493 C CA . MET A 1 205 ? 0.585 -1.327 -3.967 1.00 96.75 205 MET A CA 1
ATOM 1494 C C . MET A 1 205 ? 1.471 -0.511 -3.023 1.00 96.75 205 MET A C 1
ATOM 1496 O O . MET A 1 205 ? 2.606 -0.913 -2.782 1.00 96.75 205 MET A O 1
ATOM 1500 N N . ASP A 1 206 ? 0.950 0.571 -2.440 1.00 94.75 206 ASP A N 1
ATOM 1501 C CA . ASP A 1 206 ? 1.686 1.387 -1.471 1.00 94.75 206 ASP A CA 1
ATOM 1502 C C . ASP A 1 206 ? 2.006 0.587 -0.189 1.00 94.75 206 ASP A C 1
ATOM 1504 O O . ASP A 1 206 ? 3.147 0.587 0.272 1.00 94.75 206 ASP A O 1
ATOM 1508 N N . ILE A 1 207 ? 1.049 -0.186 0.348 1.00 95.62 207 ILE A N 1
ATOM 1509 C CA . ILE A 1 207 ? 1.273 -1.063 1.517 1.00 95.62 207 ILE A CA 1
ATOM 1510 C C . ILE A 1 207 ? 2.338 -2.123 1.209 1.00 95.62 207 ILE A C 1
ATOM 1512 O O . ILE A 1 207 ? 3.253 -2.369 2.001 1.00 95.62 207 ILE A O 1
ATOM 1516 N N . LEU A 1 208 ? 2.230 -2.764 0.042 1.00 95.69 208 LEU A N 1
ATOM 1517 C CA . LEU A 1 208 ? 3.208 -3.754 -0.398 1.00 95.69 208 LEU A CA 1
ATOM 1518 C C . LEU A 1 208 ? 4.587 -3.116 -0.612 1.00 95.69 208 LEU A C 1
ATOM 1520 O O . LEU A 1 208 ? 5.596 -3.773 -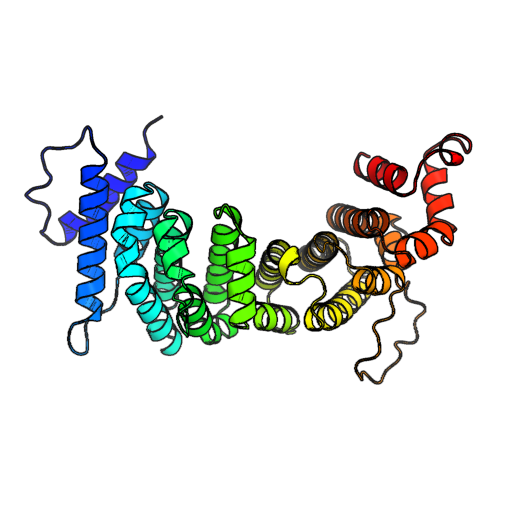0.355 1.00 95.69 208 LEU A O 1
ATOM 1524 N N . ALA A 1 209 ? 4.643 -1.845 -1.019 1.00 92.81 209 ALA A N 1
ATOM 1525 C CA . ALA A 1 209 ? 5.886 -1.104 -1.178 1.00 92.81 209 ALA A CA 1
ATOM 1526 C C . ALA A 1 209 ? 6.575 -0.833 0.165 1.00 92.81 209 ALA A C 1
ATOM 1528 O O . ALA A 1 209 ? 7.783 -1.041 0.245 1.00 92.81 209 ALA A O 1
ATOM 1529 N N . PHE A 1 210 ? 5.832 -0.473 1.219 1.00 91.75 210 PHE A N 1
ATOM 1530 C CA . PHE A 1 210 ? 6.370 -0.408 2.589 1.00 91.75 210 PHE A CA 1
ATOM 1531 C C . PHE A 1 210 ? 6.849 -1.774 3.093 1.00 91.75 210 PHE A C 1
ATOM 1533 O O . PHE A 1 210 ? 7.819 -1.873 3.838 1.00 91.75 210 PHE A O 1
ATOM 1540 N N . SER A 1 211 ? 6.204 -2.846 2.637 1.00 93.25 211 SER A N 1
ATOM 1541 C CA . SER A 1 211 ? 6.540 -4.220 3.017 1.00 93.25 211 SER A CA 1
ATOM 1542 C C . SER A 1 211 ? 7.653 -4.846 2.163 1.00 93.25 211 SER A C 1
ATOM 1544 O O . SER A 1 211 ? 7.951 -6.035 2.312 1.00 93.25 211 SER A O 1
ATOM 1546 N N . SER A 1 212 ? 8.273 -4.088 1.251 1.00 89.69 212 SER A N 1
ATOM 1547 C CA . SER A 1 212 ? 9.171 -4.639 0.229 1.00 89.69 212 SER A CA 1
ATOM 1548 C C . SER A 1 212 ? 10.389 -5.356 0.815 1.00 89.69 212 SER A C 1
ATOM 1550 O O . SER A 1 212 ? 10.789 -6.398 0.294 1.00 89.69 212 SER A O 1
ATOM 1552 N N . GLY A 1 213 ? 10.942 -4.851 1.924 1.00 87.69 213 GLY A N 1
ATOM 1553 C CA . GLY A 1 213 ? 12.089 -5.453 2.608 1.00 87.69 213 GLY A CA 1
ATOM 1554 C C . GLY A 1 213 ? 11.797 -6.857 3.141 1.00 87.69 213 GLY A C 1
ATOM 1555 O O . GLY A 1 213 ? 12.601 -7.766 2.959 1.00 87.69 213 GLY A O 1
ATOM 1556 N N . VAL A 1 214 ? 10.614 -7.060 3.724 1.00 90.38 214 VAL A N 1
ATOM 1557 C CA . VAL A 1 214 ? 10.185 -8.356 4.280 1.00 90.38 214 VAL A CA 1
ATOM 1558 C C . VAL A 1 214 ? 9.749 -9.328 3.175 1.00 90.38 214 VAL A C 1
ATOM 1560 O O . VAL A 1 214 ? 9.914 -10.547 3.290 1.00 90.38 214 VAL A O 1
ATOM 1563 N N . LEU A 1 215 ? 9.199 -8.796 2.081 1.00 89.12 215 LEU A N 1
ATOM 1564 C CA . LEU A 1 215 ? 8.793 -9.574 0.910 1.00 89.12 215 LEU A CA 1
ATOM 1565 C C . LEU A 1 215 ? 9.979 -10.000 0.034 1.00 89.12 215 LEU A C 1
ATOM 1567 O O . LEU A 1 215 ? 9.854 -10.958 -0.738 1.00 89.12 215 LEU A O 1
ATOM 1571 N N . ALA A 1 216 ? 11.122 -9.317 0.138 1.00 83.88 216 ALA A N 1
ATOM 1572 C CA . ALA A 1 216 ? 12.307 -9.605 -0.655 1.00 83.88 216 ALA A CA 1
ATOM 1573 C C . ALA A 1 216 ? 12.734 -11.076 -0.502 1.00 83.88 216 ALA A C 1
ATOM 1575 O O . ALA A 1 216 ? 12.838 -11.624 0.593 1.00 83.88 216 ALA A O 1
ATOM 1576 N N . GLY A 1 217 ? 12.949 -11.751 -1.635 1.00 75.94 217 GLY A N 1
ATOM 1577 C CA . GLY A 1 217 ? 13.358 -13.158 -1.663 1.00 75.94 217 GLY A CA 1
ATOM 1578 C C . GLY A 1 217 ? 12.258 -14.179 -1.343 1.00 75.94 217 GLY A C 1
ATOM 1579 O O . GLY A 1 217 ? 12.517 -15.379 -1.443 1.00 75.94 217 GLY A O 1
ATOM 1580 N N . LYS A 1 218 ? 11.026 -13.762 -1.017 1.00 86.31 218 LYS A N 1
ATOM 1581 C CA . LYS A 1 218 ? 9.918 -14.699 -0.779 1.00 86.31 218 LYS A CA 1
ATOM 1582 C C . LYS A 1 218 ? 9.388 -15.274 -2.108 1.00 86.31 218 LYS A C 1
ATOM 1584 O O . LYS A 1 218 ? 9.128 -14.509 -3.038 1.00 86.31 218 LYS A O 1
ATOM 1589 N N . PRO A 1 219 ? 9.137 -16.594 -2.224 1.00 84.50 219 PRO A N 1
ATOM 1590 C CA . PRO A 1 219 ? 8.639 -17.201 -3.468 1.00 84.50 219 PRO A CA 1
ATOM 1591 C C . PRO A 1 219 ? 7.298 -16.632 -3.951 1.00 84.50 219 PRO A C 1
ATOM 1593 O O . PRO A 1 219 ? 7.088 -16.453 -5.150 1.00 84.50 219 PRO A O 1
ATOM 1596 N N . LEU A 1 220 ? 6.403 -16.304 -3.014 1.00 86.69 220 LEU A N 1
ATOM 1597 C CA . LEU A 1 220 ? 5.101 -15.702 -3.313 1.00 86.69 220 LEU A CA 1
ATOM 1598 C C . LEU A 1 220 ? 5.230 -14.351 -4.034 1.00 86.69 220 LEU A C 1
ATOM 1600 O O . LEU A 1 220 ? 4.437 -14.067 -4.931 1.00 86.69 220 LEU A O 1
ATOM 1604 N N . LEU A 1 221 ? 6.265 -13.564 -3.705 1.00 88.62 221 LEU A N 1
ATOM 1605 C CA . LEU A 1 221 ? 6.533 -12.283 -4.353 1.00 88.62 221 LEU A CA 1
ATOM 1606 C C . LEU A 1 221 ? 6.891 -12.488 -5.826 1.00 88.62 221 LEU A C 1
ATOM 1608 O O . LEU A 1 221 ? 6.407 -11.742 -6.664 1.00 88.62 221 LEU A O 1
ATOM 1612 N N . LEU A 1 222 ? 7.693 -13.504 -6.160 1.00 84.94 222 LEU A N 1
ATOM 1613 C CA . LEU A 1 222 ? 8.088 -13.770 -7.549 1.00 84.94 222 LEU A CA 1
ATOM 1614 C C . LEU A 1 222 ? 6.879 -14.113 -8.426 1.00 84.94 222 LEU A C 1
ATOM 1616 O O . LEU A 1 222 ? 6.754 -13.598 -9.536 1.00 84.94 222 LEU A O 1
ATOM 1620 N N . ARG A 1 223 ? 5.964 -14.945 -7.912 1.00 87.06 223 ARG A N 1
ATOM 1621 C CA . ARG A 1 223 ? 4.724 -15.289 -8.622 1.00 87.06 223 ARG A CA 1
ATOM 1622 C C . ARG A 1 223 ? 3.841 -14.058 -8.826 1.00 87.06 223 ARG A C 1
ATOM 1624 O O . ARG A 1 223 ? 3.337 -13.846 -9.926 1.00 87.06 223 ARG A O 1
ATOM 1631 N N . PHE A 1 224 ? 3.675 -13.255 -7.777 1.00 91.12 224 PHE A N 1
ATOM 1632 C CA . PHE A 1 224 ? 2.911 -12.013 -7.838 1.00 91.12 224 PHE A CA 1
ATOM 1633 C C . PHE A 1 224 ? 3.524 -11.011 -8.827 1.00 91.12 224 PHE A C 1
ATOM 1635 O O . PHE A 1 224 ? 2.818 -10.460 -9.666 1.00 91.12 224 PHE A O 1
ATOM 1642 N N . LEU A 1 225 ? 4.846 -10.834 -8.787 1.00 89.44 225 LEU A N 1
ATOM 1643 C CA . LEU A 1 225 ? 5.590 -9.929 -9.659 1.00 89.44 225 LEU A CA 1
ATOM 1644 C C . LEU A 1 225 ? 5.456 -10.318 -11.135 1.00 89.44 225 LEU A C 1
ATOM 1646 O O . LEU A 1 225 ? 5.246 -9.444 -11.969 1.00 89.44 225 LEU A O 1
ATOM 1650 N N . GLY A 1 226 ? 5.500 -11.615 -11.460 1.00 86.69 226 GLY A N 1
ATOM 1651 C CA . GLY A 1 226 ? 5.256 -12.086 -12.826 1.00 86.69 226 GLY A CA 1
ATOM 1652 C C . GLY A 1 226 ? 3.867 -11.685 -13.331 1.00 86.69 226 GLY A C 1
ATOM 1653 O O . GLY A 1 226 ? 3.738 -11.117 -14.410 1.00 86.69 226 GLY A O 1
ATOM 1654 N N . GLN A 1 227 ? 2.831 -11.891 -12.512 1.00 89.00 227 GLN A N 1
ATOM 1655 C CA . GLN A 1 227 ? 1.456 -11.497 -12.848 1.00 89.00 227 GLN A CA 1
ATOM 1656 C C . GLN A 1 227 ? 1.297 -9.975 -12.974 1.00 89.00 227 GLN A C 1
ATOM 1658 O O . GLN A 1 227 ? 0.571 -9.499 -13.847 1.00 89.00 227 GLN A O 1
ATOM 1663 N N . LEU A 1 228 ? 1.988 -9.208 -12.127 1.00 90.31 228 LEU A N 1
ATOM 1664 C CA . LEU A 1 228 ? 1.957 -7.750 -12.154 1.00 90.31 228 LEU A CA 1
ATOM 1665 C C . LEU A 1 228 ? 2.638 -7.182 -13.410 1.00 90.31 228 LEU A C 1
ATOM 1667 O O . LEU A 1 228 ? 2.100 -6.263 -14.021 1.00 90.31 228 LEU A O 1
ATOM 1671 N N . ILE A 1 229 ? 3.777 -7.742 -13.829 1.00 88.19 229 ILE A N 1
ATOM 1672 C CA . ILE A 1 229 ? 4.479 -7.338 -15.061 1.00 88.19 229 ILE A CA 1
ATOM 1673 C C . ILE A 1 229 ? 3.613 -7.618 -16.294 1.00 88.19 229 ILE A C 1
ATOM 1675 O O . ILE A 1 229 ? 3.493 -6.753 -17.160 1.00 88.19 229 ILE A O 1
ATOM 1679 N N . GLU A 1 230 ? 2.952 -8.777 -16.358 1.00 85.38 230 GLU A N 1
ATOM 1680 C CA . GLU A 1 230 ? 2.011 -9.071 -17.448 1.00 85.38 230 GLU A CA 1
ATOM 1681 C C . GLU A 1 230 ? 0.827 -8.095 -17.463 1.00 85.38 230 GLU A C 1
ATOM 1683 O O . GLU A 1 230 ? 0.409 -7.629 -18.526 1.00 85.38 230 GLU A O 1
ATOM 1688 N N . ALA A 1 231 ? 0.315 -7.719 -16.286 1.00 84.38 231 ALA A N 1
ATOM 1689 C CA . ALA A 1 231 ? -0.732 -6.708 -16.181 1.00 84.38 231 ALA A CA 1
ATOM 1690 C C . ALA A 1 231 ? -0.259 -5.333 -16.683 1.00 84.38 231 ALA A C 1
ATOM 1692 O O . ALA A 1 231 ? -1.008 -4.668 -17.397 1.00 84.38 231 ALA A O 1
ATOM 1693 N N . VAL A 1 232 ? 0.977 -4.926 -16.369 1.00 86.19 232 VAL A N 1
ATOM 1694 C CA . VAL A 1 232 ? 1.584 -3.691 -16.895 1.00 86.19 232 VAL A CA 1
ATOM 1695 C C . VAL A 1 232 ? 1.711 -3.762 -18.416 1.00 86.19 232 VAL A C 1
ATOM 1697 O O . VAL A 1 232 ? 1.234 -2.858 -19.098 1.00 86.19 232 VAL A O 1
ATOM 1700 N N . ARG A 1 233 ? 2.256 -4.859 -18.960 1.00 82.56 233 ARG A N 1
ATOM 1701 C CA . ARG A 1 233 ? 2.417 -5.068 -20.409 1.00 82.56 233 ARG A CA 1
ATOM 1702 C C . ARG A 1 233 ? 1.090 -4.951 -21.159 1.00 82.56 233 ARG A C 1
ATOM 1704 O O . ARG A 1 233 ? 1.017 -4.284 -22.189 1.00 82.56 233 ARG A O 1
ATOM 1711 N N . GLY A 1 234 ? 0.023 -5.553 -20.629 1.00 77.12 234 GLY A N 1
ATOM 1712 C CA . GLY A 1 234 ? -1.321 -5.450 -21.208 1.00 77.12 234 GLY A CA 1
ATOM 1713 C C . GLY A 1 234 ? -1.909 -4.032 -21.176 1.00 77.12 234 GLY A C 1
ATOM 1714 O O . GLY A 1 234 ? -2.822 -3.724 -21.939 1.00 77.12 234 GLY A O 1
ATOM 1715 N N . GLN A 1 235 ? -1.379 -3.163 -20.316 1.00 75.44 235 GLN A N 1
ATOM 1716 C CA . GLN A 1 235 ? -1.863 -1.808 -20.065 1.00 75.44 235 GLN A CA 1
ATOM 1717 C C . GLN A 1 235 ? -1.015 -0.713 -20.749 1.00 75.44 235 GLN A C 1
ATOM 1719 O O . GLN A 1 235 ? -1.436 0.439 -20.800 1.00 75.44 235 GLN A O 1
ATOM 1724 N N . CYS A 1 236 ? 0.120 -1.037 -21.375 1.00 69.00 236 CYS A N 1
ATOM 1725 C CA . CYS A 1 236 ? 0.973 -0.049 -22.058 1.00 69.00 236 CYS A CA 1
ATOM 1726 C C . CYS A 1 236 ? 0.322 0.638 -23.276 1.00 69.00 236 CYS A C 1
ATOM 1728 O O . CYS A 1 236 ? 0.830 1.646 -23.747 1.00 69.00 236 CYS A O 1
ATOM 1730 N N . LYS A 1 237 ? -0.798 0.121 -23.797 1.00 68.06 237 LYS A N 1
ATOM 1731 C CA . LYS A 1 237 ? -1.516 0.690 -24.959 1.00 68.06 237 LYS A CA 1
ATOM 1732 C C . LYS A 1 237 ? -2.665 1.631 -24.578 1.00 68.06 237 LYS A C 1
ATOM 1734 O O . LYS A 1 237 ? -3.515 1.937 -25.410 1.00 68.06 237 LYS A O 1
ATOM 1739 N N . ILE A 1 238 ? -2.759 2.017 -23.309 1.00 66.44 238 ILE A N 1
ATOM 1740 C CA . ILE A 1 238 ? -3.885 2.803 -22.805 1.00 66.44 238 ILE A CA 1
ATOM 1741 C C . ILE A 1 238 ? -3.670 4.286 -23.130 1.00 66.44 238 ILE A C 1
ATOM 1743 O O . ILE A 1 238 ? -2.571 4.797 -22.914 1.00 66.44 238 ILE A O 1
ATOM 1747 N N . PRO A 1 239 ? -4.704 4.996 -23.619 1.00 70.25 239 PRO A N 1
ATOM 1748 C CA . PRO A 1 239 ? -4.599 6.418 -23.909 1.00 70.25 239 PRO A CA 1
ATOM 1749 C C . PRO A 1 239 ? -4.271 7.233 -22.652 1.00 70.25 239 PRO A C 1
ATOM 1751 O O . PRO A 1 239 ? -4.752 6.952 -21.552 1.00 70.25 239 PRO A O 1
ATOM 1754 N N . ALA A 1 240 ? -3.503 8.309 -22.832 1.00 69.94 240 ALA A N 1
ATOM 1755 C CA . ALA A 1 240 ? -3.100 9.212 -21.753 1.00 69.94 240 ALA A CA 1
ATOM 1756 C C . ALA A 1 240 ? -4.284 9.823 -20.970 1.00 69.94 240 ALA A C 1
ATOM 1758 O O . ALA A 1 240 ? -4.121 10.214 -19.815 1.00 69.94 240 ALA A O 1
ATOM 1759 N N . SER A 1 241 ? -5.478 9.869 -21.569 1.00 77.75 241 SER A N 1
ATOM 1760 C CA . SER A 1 241 ? -6.705 10.379 -20.950 1.00 77.75 241 SER A CA 1
ATOM 1761 C C . SER A 1 241 ? -7.275 9.483 -19.841 1.00 77.75 241 SER A C 1
ATOM 1763 O O . SER A 1 241 ? -8.043 9.971 -19.013 1.00 77.75 241 SER A O 1
ATOM 1765 N N . ASP A 1 242 ? -6.895 8.202 -19.760 1.00 83.50 242 ASP A N 1
ATOM 1766 C CA . ASP A 1 242 ? -7.379 7.298 -18.709 1.00 83.50 242 ASP A CA 1
ATOM 1767 C C . ASP A 1 242 ? -6.569 7.458 -17.410 1.00 83.50 242 ASP A C 1
ATOM 1769 O O . ASP A 1 242 ? -5.637 6.707 -17.102 1.00 83.50 242 ASP A O 1
ATOM 1773 N N . LEU A 1 243 ? -6.931 8.478 -16.629 1.00 84.44 243 LEU A N 1
ATOM 1774 C CA . LEU A 1 243 ? -6.255 8.835 -15.380 1.00 84.44 243 LEU A CA 1
ATOM 1775 C C . LEU A 1 243 ? -6.173 7.670 -14.383 1.00 84.44 243 LEU A C 1
ATOM 1777 O O . LEU A 1 243 ? -5.159 7.516 -13.701 1.00 84.44 243 LEU A O 1
ATOM 1781 N N . TRP A 1 244 ? -7.216 6.844 -14.284 1.00 85.94 244 TRP A N 1
ATOM 1782 C CA . TRP A 1 244 ? -7.262 5.763 -13.301 1.00 85.94 244 TRP A CA 1
ATOM 1783 C C . TRP A 1 244 ? -6.359 4.599 -13.677 1.00 85.94 244 TRP A C 1
ATOM 1785 O O . TRP A 1 244 ? -5.633 4.094 -12.817 1.00 85.94 244 TRP A O 1
ATOM 1795 N N . ARG A 1 245 ? -6.344 4.193 -14.949 1.00 85.69 245 ARG A N 1
ATOM 1796 C CA . ARG A 1 245 ? -5.415 3.151 -15.395 1.00 85.69 245 ARG A CA 1
ATOM 1797 C C . ARG A 1 245 ? -3.965 3.630 -15.349 1.00 85.69 245 ARG A C 1
ATOM 1799 O O . ARG A 1 245 ? -3.105 2.877 -14.901 1.00 85.69 245 ARG A O 1
ATOM 1806 N N . ASN A 1 246 ? -3.708 4.895 -15.683 1.00 87.69 246 ASN A N 1
ATOM 1807 C CA . ASN A 1 246 ? -2.380 5.494 -15.534 1.00 87.69 246 ASN A CA 1
ATOM 1808 C C . ASN A 1 246 ? -1.915 5.503 -14.071 1.00 87.69 246 ASN A C 1
ATOM 1810 O O . ASN A 1 246 ? -0.775 5.140 -13.793 1.00 87.69 246 ASN A O 1
ATOM 1814 N N . ARG A 1 247 ? -2.800 5.817 -13.114 1.00 90.00 247 ARG A N 1
ATOM 1815 C CA . ARG A 1 247 ? -2.496 5.699 -11.676 1.00 90.00 247 ARG A CA 1
ATOM 1816 C C . ARG A 1 247 ? -2.175 4.264 -11.264 1.00 90.00 247 ARG A C 1
ATOM 1818 O O . ARG A 1 247 ? -1.193 4.058 -10.558 1.00 90.00 247 ARG A O 1
ATOM 1825 N N . ARG A 1 248 ? -2.942 3.270 -11.732 1.00 91.62 248 ARG A N 1
ATOM 1826 C CA . ARG A 1 248 ? -2.650 1.848 -11.459 1.00 91.62 248 ARG A CA 1
ATOM 1827 C C . ARG A 1 248 ? -1.279 1.443 -11.997 1.00 91.62 248 ARG A C 1
ATOM 1829 O O . ARG A 1 248 ? -0.504 0.840 -11.260 1.00 91.62 248 ARG A O 1
ATOM 1836 N N . LEU A 1 249 ? -0.964 1.813 -13.238 1.00 90.69 249 LEU A N 1
ATOM 1837 C CA . LEU A 1 249 ? 0.345 1.583 -13.854 1.00 90.69 249 LEU A CA 1
ATOM 1838 C C . LEU A 1 249 ? 1.477 2.212 -13.034 1.00 90.69 249 LEU A C 1
ATOM 1840 O O . LEU A 1 249 ? 2.444 1.532 -12.693 1.00 90.69 249 LEU A O 1
ATOM 1844 N N . THR A 1 250 ? 1.343 3.491 -12.673 1.00 92.94 250 THR A N 1
ATOM 1845 C CA . THR A 1 250 ? 2.322 4.208 -11.846 1.00 92.94 250 THR A CA 1
ATOM 1846 C C . THR A 1 250 ? 2.511 3.531 -10.485 1.00 92.94 250 THR A C 1
ATOM 1848 O O . THR A 1 250 ? 3.651 3.295 -10.092 1.00 92.94 250 THR A O 1
ATOM 1851 N N . SER A 1 251 ? 1.434 3.168 -9.781 1.00 93.88 251 SER A N 1
ATOM 1852 C CA . SER A 1 251 ? 1.517 2.482 -8.482 1.00 93.88 251 SER A CA 1
ATOM 1853 C C . SER A 1 251 ? 2.185 1.109 -8.587 1.00 93.88 251 SER A C 1
ATOM 1855 O O . SER A 1 251 ? 3.048 0.791 -7.773 1.00 93.88 251 SER A O 1
ATOM 1857 N N . ALA A 1 252 ? 1.849 0.316 -9.609 1.00 94.31 252 ALA A N 1
ATOM 1858 C CA . ALA A 1 252 ? 2.483 -0.980 -9.847 1.00 94.31 252 ALA A CA 1
ATOM 1859 C C . ALA A 1 252 ? 3.995 -0.835 -10.084 1.00 94.31 252 ALA A C 1
ATOM 1861 O O . ALA A 1 252 ? 4.789 -1.538 -9.466 1.00 94.31 252 ALA A O 1
ATOM 1862 N N . MET A 1 253 ? 4.404 0.111 -10.932 1.00 93.50 253 MET A N 1
ATOM 1863 C CA . MET A 1 253 ? 5.818 0.380 -11.202 1.00 93.50 253 MET A CA 1
ATOM 1864 C C . MET A 1 253 ? 6.564 0.924 -9.981 1.00 93.50 253 MET A C 1
ATOM 1866 O O . MET A 1 253 ? 7.690 0.508 -9.730 1.00 93.50 253 MET A O 1
ATOM 1870 N N . ASN A 1 254 ? 5.943 1.800 -9.185 1.00 93.06 254 ASN A N 1
ATOM 1871 C CA . ASN A 1 254 ? 6.538 2.280 -7.935 1.00 93.06 254 ASN A CA 1
ATOM 1872 C C . ASN A 1 254 ? 6.765 1.133 -6.943 1.00 93.06 254 ASN A C 1
ATOM 1874 O O . ASN A 1 254 ? 7.826 1.079 -6.328 1.00 93.06 254 ASN A O 1
ATOM 1878 N N . PHE A 1 255 ? 5.817 0.198 -6.826 1.00 93.56 255 PHE A N 1
ATOM 1879 C CA . PHE A 1 255 ? 6.013 -1.013 -6.032 1.00 93.56 255 PHE A CA 1
ATOM 1880 C C . PHE A 1 255 ? 7.173 -1.859 -6.572 1.00 93.56 255 PHE A C 1
ATOM 1882 O O . PHE A 1 255 ? 8.051 -2.242 -5.810 1.00 93.56 255 PHE A O 1
ATOM 1889 N N . ILE A 1 256 ? 7.233 -2.110 -7.886 1.00 91.69 256 ILE A N 1
ATOM 1890 C CA . ILE A 1 256 ? 8.342 -2.866 -8.498 1.00 91.69 256 ILE A CA 1
ATOM 1891 C C . ILE A 1 256 ? 9.690 -2.196 -8.200 1.00 91.69 256 ILE A C 1
ATOM 1893 O O . ILE A 1 256 ? 10.647 -2.881 -7.850 1.00 91.69 256 ILE A O 1
ATOM 1897 N N . ALA A 1 257 ? 9.758 -0.868 -8.307 1.00 89.75 257 ALA A N 1
ATOM 1898 C CA . ALA A 1 257 ? 10.961 -0.096 -8.027 1.00 89.75 257 ALA A CA 1
ATOM 1899 C C . ALA A 1 257 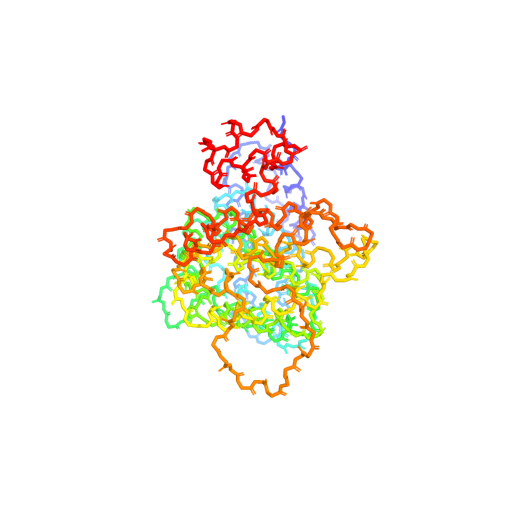? 11.334 -0.066 -6.533 1.00 89.75 257 ALA A C 1
ATOM 1901 O O . ALA A 1 257 ? 12.510 0.082 -6.210 1.00 89.75 257 ALA A O 1
ATOM 1902 N N . SER A 1 258 ? 10.363 -0.202 -5.620 1.00 88.44 258 SER A N 1
ATOM 1903 C CA . SER A 1 258 ? 10.620 -0.235 -4.173 1.00 88.44 258 SER A CA 1
ATOM 1904 C C . SER A 1 258 ? 11.120 -1.592 -3.682 1.00 88.44 258 SER A C 1
ATOM 1906 O O . SER A 1 258 ? 11.638 -1.696 -2.565 1.00 88.44 258 SER A O 1
ATOM 1908 N N . LEU A 1 259 ? 10.975 -2.645 -4.493 1.00 82.25 259 LEU A N 1
ATOM 1909 C CA . LEU A 1 259 ? 11.607 -3.923 -4.217 1.00 82.25 259 LEU A CA 1
ATOM 1910 C C . LEU A 1 259 ? 13.119 -3.698 -4.205 1.00 82.25 259 LEU A C 1
ATOM 1912 O O . LEU A 1 259 ? 13.701 -3.269 -5.197 1.00 82.25 259 LEU A O 1
ATOM 1916 N N . ARG A 1 260 ? 13.780 -4.030 -3.091 1.00 70.88 260 ARG A N 1
ATOM 1917 C CA . ARG A 1 260 ? 15.237 -4.218 -3.064 1.00 70.88 260 ARG A CA 1
ATOM 1918 C C . ARG A 1 260 ? 15.547 -5.463 -3.893 1.00 70.88 260 ARG A C 1
ATOM 1920 O O . ARG A 1 260 ? 15.675 -6.555 -3.340 1.00 70.88 260 ARG A O 1
ATOM 1927 N N . LEU A 1 261 ? 15.489 -5.314 -5.219 1.00 66.62 261 LEU A N 1
ATOM 1928 C CA . LEU A 1 261 ? 15.399 -6.400 -6.188 1.00 66.62 261 LEU A CA 1
ATOM 1929 C C . LEU A 1 261 ? 16.529 -7.402 -5.934 1.00 66.62 261 LEU A C 1
ATOM 1931 O O . LEU A 1 261 ? 17.692 -7.152 -6.244 1.00 66.62 261 LEU A O 1
ATOM 1935 N N . CYS A 1 262 ? 16.182 -8.549 -5.346 1.00 72.25 262 CYS A N 1
ATOM 1936 C CA . CYS A 1 262 ? 17.120 -9.653 -5.230 1.00 72.25 262 CYS A CA 1
ATOM 1937 C C . CYS A 1 262 ? 17.420 -10.197 -6.637 1.00 72.25 262 CYS A C 1
ATOM 1939 O O . CYS A 1 262 ? 16.601 -10.010 -7.544 1.00 72.25 262 CYS A O 1
ATOM 1941 N N . PRO A 1 263 ? 18.527 -10.936 -6.844 1.00 73.50 263 PRO A N 1
ATOM 1942 C CA . PRO A 1 263 ? 18.942 -11.361 -8.180 1.00 73.50 263 PRO A CA 1
ATOM 1943 C C . PRO A 1 263 ? 17.841 -12.036 -9.013 1.00 73.50 263 PRO A C 1
ATOM 1945 O O . PRO A 1 263 ? 17.749 -11.793 -10.216 1.00 73.50 263 PRO A O 1
ATOM 1948 N N . ARG A 1 264 ? 16.958 -12.819 -8.370 1.00 73.75 264 ARG A N 1
ATOM 1949 C CA . ARG A 1 264 ? 15.808 -13.484 -9.011 1.00 73.75 264 ARG A CA 1
ATOM 1950 C C . ARG A 1 264 ? 14.712 -12.504 -9.440 1.00 73.75 264 ARG A C 1
ATOM 1952 O O . ARG A 1 264 ? 14.213 -12.621 -10.555 1.00 73.75 264 ARG A O 1
ATOM 1959 N N . SER A 1 265 ? 14.352 -11.541 -8.590 1.00 77.81 265 SER A N 1
ATOM 1960 C CA . SER A 1 265 ? 13.375 -10.499 -8.934 1.00 77.81 265 SER A CA 1
ATOM 1961 C C . SER A 1 265 ? 13.917 -9.578 -10.024 1.00 77.81 265 SER A C 1
ATOM 1963 O O . SER A 1 265 ? 13.197 -9.260 -10.965 1.00 77.81 265 SER A O 1
ATOM 1965 N N . THR A 1 266 ? 15.203 -9.218 -9.960 1.00 79.94 266 THR A N 1
ATOM 1966 C CA . THR A 1 266 ? 15.857 -8.450 -11.022 1.00 79.94 266 THR A CA 1
ATOM 1967 C C . THR A 1 266 ? 15.844 -9.203 -12.344 1.00 79.94 266 THR A C 1
ATOM 1969 O O . THR A 1 266 ? 15.514 -8.619 -13.368 1.00 79.94 266 THR A O 1
ATOM 1972 N N . ALA A 1 267 ? 16.172 -10.501 -12.344 1.00 78.31 267 ALA A N 1
ATOM 1973 C CA . ALA A 1 267 ? 16.145 -11.311 -13.559 1.00 78.31 267 ALA A CA 1
ATOM 1974 C C . ALA A 1 267 ? 14.753 -11.324 -14.198 1.00 78.31 267 ALA A C 1
ATOM 1976 O O . ALA A 1 267 ? 14.641 -11.192 -15.413 1.00 78.31 267 ALA A O 1
ATOM 1977 N N . LEU A 1 268 ? 13.705 -11.436 -13.379 1.00 80.38 268 LEU A N 1
ATOM 1978 C CA . LEU A 1 268 ? 12.321 -11.406 -13.836 1.00 80.38 268 LEU A CA 1
ATOM 1979 C C . LEU A 1 268 ? 11.962 -10.062 -14.490 1.00 80.38 268 LEU A C 1
ATOM 1981 O O . LEU A 1 268 ? 11.428 -10.041 -15.597 1.00 80.38 268 LEU A O 1
ATOM 1985 N N . VAL A 1 269 ? 12.304 -8.947 -13.839 1.00 83.19 269 VAL A N 1
ATOM 1986 C CA . VAL A 1 269 ? 12.039 -7.584 -14.339 1.00 83.19 269 VAL A CA 1
ATOM 1987 C C . VAL A 1 269 ? 12.866 -7.264 -15.589 1.00 83.19 269 VAL A C 1
ATOM 1989 O O . VAL A 1 269 ? 12.358 -6.627 -16.510 1.00 83.19 269 VAL A O 1
ATOM 1992 N N . ALA A 1 270 ? 14.122 -7.716 -15.639 1.00 77.00 270 ALA A N 1
ATOM 1993 C CA . ALA A 1 270 ? 15.059 -7.410 -16.715 1.00 77.00 270 ALA A CA 1
ATOM 1994 C C . ALA A 1 270 ? 14.881 -8.306 -17.950 1.00 77.00 270 ALA A C 1
ATOM 1996 O O . ALA A 1 270 ? 15.033 -7.831 -19.071 1.00 77.00 270 ALA A O 1
ATOM 1997 N N . LYS A 1 271 ? 14.547 -9.591 -17.773 1.00 73.38 271 LYS A N 1
ATOM 1998 C CA . LYS A 1 271 ? 14.381 -10.544 -18.887 1.00 73.38 271 LYS A CA 1
ATOM 1999 C C . LYS A 1 271 ? 12.932 -10.716 -19.333 1.00 73.38 271 LYS A C 1
ATOM 2001 O O . LYS A 1 271 ? 12.701 -11.211 -20.426 1.00 73.38 271 LYS A O 1
ATOM 2006 N N . GLY A 1 272 ? 11.955 -10.347 -18.502 1.00 64.06 272 GLY A N 1
ATOM 2007 C CA . GLY A 1 272 ? 10.534 -10.409 -18.857 1.00 64.06 272 GLY A CA 1
ATOM 2008 C C . GLY A 1 272 ? 9.930 -11.811 -18.924 1.00 64.06 272 GLY A C 1
ATOM 2009 O O . GLY A 1 272 ? 8.758 -11.922 -19.275 1.00 64.06 272 GLY A O 1
ATOM 2010 N N . ASN A 1 273 ? 10.693 -12.850 -18.573 1.00 59.62 273 ASN A N 1
ATOM 2011 C CA . ASN A 1 273 ? 10.223 -14.230 -18.527 1.00 59.62 273 ASN A CA 1
ATOM 2012 C C . ASN A 1 273 ? 9.982 -14.635 -17.070 1.00 59.62 273 ASN A C 1
ATOM 2014 O O . ASN A 1 273 ? 10.929 -14.816 -16.299 1.00 59.62 273 ASN A O 1
ATOM 2018 N N . ALA A 1 274 ? 8.711 -14.787 -16.694 1.00 48.28 274 ALA A N 1
ATOM 2019 C CA . ALA A 1 274 ? 8.354 -15.534 -15.495 1.00 48.28 274 ALA A CA 1
ATOM 2020 C C . ALA A 1 274 ? 8.679 -17.019 -15.711 1.00 48.28 274 ALA A C 1
ATOM 2022 O O . ALA A 1 274 ? 8.394 -17.533 -16.791 1.00 48.28 274 ALA A O 1
ATOM 2023 N N . PRO A 1 275 ? 9.260 -17.734 -14.726 1.00 42.16 275 PRO A N 1
ATOM 2024 C CA . PRO A 1 275 ? 9.258 -19.188 -14.780 1.00 42.16 275 PRO A CA 1
ATOM 2025 C C . PRO A 1 275 ? 7.795 -19.643 -14.817 1.00 42.16 275 PRO A C 1
ATOM 2027 O O . PRO A 1 275 ? 7.013 -19.302 -13.927 1.00 42.16 275 PRO A O 1
ATOM 2030 N N . ASP A 1 276 ? 7.438 -20.332 -15.897 1.00 40.44 276 ASP A N 1
ATOM 2031 C CA . ASP A 1 276 ? 6.080 -20.720 -16.263 1.00 40.44 276 ASP A CA 1
ATOM 2032 C C . ASP A 1 276 ? 5.295 -21.313 -15.086 1.00 40.44 276 ASP A C 1
ATOM 2034 O O . ASP A 1 276 ? 5.577 -22.406 -14.599 1.00 40.44 276 ASP A O 1
ATOM 2038 N N . ALA A 1 277 ? 4.242 -20.609 -14.670 1.00 38.31 277 ALA A N 1
ATOM 2039 C CA . ALA A 1 277 ? 3.190 -21.160 -13.828 1.00 38.31 277 ALA A CA 1
ATOM 2040 C C . ALA A 1 277 ? 1.930 -21.380 -14.678 1.00 38.31 277 ALA A C 1
ATOM 2042 O O . ALA A 1 277 ? 0.922 -20.701 -14.509 1.00 38.31 277 ALA A O 1
ATOM 2043 N N . GLY A 1 278 ? 1.994 -22.337 -15.607 1.00 37.91 278 GLY A N 1
ATOM 2044 C CA . GLY A 1 278 ? 0.823 -23.090 -16.075 1.00 37.91 278 GLY A CA 1
ATOM 2045 C C . GLY A 1 278 ? -0.244 -22.367 -16.911 1.00 37.91 278 GLY A C 1
ATOM 2046 O O . GLY A 1 278 ? -1.298 -22.955 -17.150 1.00 37.91 278 GLY A O 1
ATOM 2047 N N . THR A 1 279 ? -0.028 -21.147 -17.400 1.00 36.72 279 THR A N 1
ATOM 2048 C CA . THR A 1 279 ? -0.981 -20.499 -18.319 1.00 36.72 279 THR A CA 1
ATOM 2049 C C . THR A 1 279 ? -0.688 -20.856 -19.774 1.00 36.72 279 THR A C 1
ATOM 2051 O O . THR A 1 279 ? 0.109 -20.218 -20.453 1.00 36.72 279 THR A O 1
ATOM 2054 N N . ARG A 1 280 ? -1.404 -21.870 -20.278 1.00 38.09 280 ARG A N 1
ATOM 2055 C CA . ARG A 1 280 ? -1.565 -22.146 -21.713 1.00 38.09 280 ARG A CA 1
ATOM 2056 C C . ARG A 1 280 ? -2.192 -20.934 -22.412 1.00 38.09 280 ARG A C 1
ATOM 2058 O O . ARG A 1 280 ? -3.414 -20.813 -22.434 1.00 38.09 280 ARG A O 1
ATOM 2065 N N . ARG A 1 281 ? -1.364 -20.059 -22.982 1.00 31.17 281 ARG A N 1
ATOM 2066 C CA . ARG A 1 281 ? -1.548 -19.400 -24.292 1.00 31.17 281 ARG A CA 1
ATOM 2067 C C . ARG A 1 281 ? -0.379 -18.434 -24.523 1.00 31.17 281 ARG A C 1
ATOM 2069 O O . ARG A 1 281 ? -0.292 -17.441 -23.805 1.00 31.17 281 ARG A O 1
ATOM 2076 N N . PRO A 1 282 ? 0.489 -18.672 -25.519 1.00 33.19 282 PRO A N 1
ATOM 2077 C CA . PRO A 1 282 ? 1.423 -17.649 -25.955 1.00 33.19 282 PRO A CA 1
ATOM 2078 C C . PRO A 1 282 ? 0.608 -16.530 -26.611 1.00 33.19 282 PRO A C 1
ATOM 2080 O O . PRO A 1 282 ? -0.089 -16.756 -27.600 1.00 33.19 282 PRO A O 1
ATOM 2083 N N . ILE A 1 283 ? 0.648 -15.325 -26.043 1.00 37.72 283 ILE A N 1
ATOM 2084 C CA . ILE A 1 283 ? 0.174 -14.137 -26.754 1.00 37.72 283 ILE A CA 1
ATOM 2085 C C . ILE A 1 283 ? 1.204 -13.889 -27.860 1.00 37.72 283 ILE A C 1
ATOM 2087 O O . ILE A 1 283 ? 2.329 -13.480 -27.594 1.00 37.72 283 ILE A O 1
ATOM 2091 N N . SER A 1 284 ? 0.826 -14.200 -29.097 1.00 29.88 284 SER A N 1
ATOM 2092 C CA . SER A 1 284 ? 1.644 -14.156 -30.314 1.00 29.88 284 SER A CA 1
ATOM 2093 C C . SER A 1 284 ? 1.916 -12.732 -30.819 1.00 29.88 284 SER A C 1
ATOM 2095 O O . SER A 1 284 ? 1.764 -12.444 -32.004 1.00 29.88 284 SER A O 1
ATOM 2097 N N . THR A 1 285 ? 2.299 -11.817 -29.933 1.00 35.72 285 THR A N 1
ATOM 2098 C CA . THR A 1 285 ? 2.805 -10.494 -30.320 1.00 35.72 285 THR A CA 1
ATOM 2099 C C . THR A 1 285 ? 4.250 -10.356 -29.865 1.00 35.72 285 THR A C 1
ATOM 2101 O O . THR A 1 285 ? 4.535 -10.746 -28.732 1.00 35.72 285 THR A O 1
ATOM 2104 N N . PRO A 1 286 ? 5.141 -9.744 -30.668 1.00 40.16 286 PRO A N 1
ATOM 2105 C CA . PRO A 1 286 ? 6.458 -9.324 -30.211 1.00 40.16 286 PRO A CA 1
ATOM 2106 C C . PRO A 1 286 ? 6.264 -8.098 -29.307 1.00 40.16 286 PRO A C 1
ATOM 2108 O O . PRO A 1 286 ? 6.549 -6.966 -29.678 1.00 40.16 286 PRO A O 1
ATOM 2111 N N . ALA A 1 287 ? 5.632 -8.297 -28.153 1.00 50.44 287 ALA A N 1
ATOM 2112 C CA . ALA A 1 287 ? 5.525 -7.269 -27.140 1.00 50.44 287 ALA A CA 1
ATOM 2113 C C . ALA A 1 287 ? 6.893 -7.167 -26.471 1.00 50.44 287 ALA A C 1
ATOM 2115 O O . ALA A 1 287 ? 7.454 -8.188 -26.070 1.00 50.44 287 ALA A O 1
ATOM 2116 N N . ALA A 1 288 ? 7.411 -5.946 -26.365 1.00 57.88 288 ALA A N 1
ATOM 2117 C CA . ALA A 1 288 ? 8.629 -5.660 -25.633 1.00 57.88 288 ALA A CA 1
ATOM 2118 C C . ALA A 1 288 ? 8.606 -6.382 -24.274 1.00 57.88 288 ALA A C 1
ATOM 2120 O O . ALA A 1 288 ? 7.648 -6.279 -23.496 1.00 57.88 288 ALA A O 1
ATOM 2121 N N . ALA A 1 289 ? 9.632 -7.192 -24.033 1.00 65.69 289 ALA A N 1
ATOM 2122 C CA . ALA A 1 289 ? 9.765 -8.001 -22.835 1.00 65.69 289 ALA A CA 1
ATOM 2123 C C . ALA A 1 289 ? 10.974 -7.528 -22.036 1.00 65.69 289 ALA A C 1
ATOM 2125 O O . ALA A 1 289 ? 11.973 -7.073 -22.589 1.00 65.69 289 ALA A O 1
ATOM 2126 N N . GLY A 1 290 ? 10.870 -7.633 -20.713 1.00 77.56 290 GLY A N 1
ATOM 2127 C CA . GLY A 1 290 ? 11.961 -7.273 -19.825 1.00 77.56 290 GLY A CA 1
ATOM 2128 C C . GLY A 1 290 ? 12.299 -5.793 -19.930 1.00 77.56 290 GLY A C 1
ATOM 2129 O O . GLY A 1 290 ? 11.423 -4.942 -19.814 1.00 77.56 290 GLY A O 1
ATOM 2130 N N . LEU A 1 291 ? 13.571 -5.500 -20.158 1.00 79.88 291 LEU A N 1
ATOM 2131 C CA . LEU A 1 291 ? 14.111 -4.152 -20.251 1.00 79.88 291 LEU A CA 1
ATOM 2132 C C . LEU A 1 291 ? 13.435 -3.278 -21.333 1.00 79.88 291 LEU A C 1
ATOM 2134 O O . LEU A 1 291 ? 13.089 -2.130 -21.046 1.00 79.88 291 LEU A O 1
ATOM 2138 N N . ASP A 1 292 ? 13.131 -3.824 -22.514 1.00 79.69 292 ASP A N 1
ATOM 2139 C CA . ASP A 1 292 ? 12.512 -3.061 -23.612 1.00 79.69 292 ASP A CA 1
ATOM 2140 C C . ASP A 1 292 ? 11.120 -2.517 -23.257 1.00 79.69 292 ASP A C 1
ATOM 2142 O O . ASP A 1 292 ? 10.766 -1.414 -23.674 1.00 79.69 292 ASP A O 1
ATOM 2146 N N . LEU A 1 293 ? 10.356 -3.244 -22.429 1.00 84.12 293 LEU A N 1
ATOM 2147 C CA . LEU A 1 293 ? 9.028 -2.815 -21.973 1.00 84.12 293 LEU A CA 1
ATOM 2148 C C . LEU A 1 293 ? 9.093 -1.450 -21.281 1.00 84.12 293 LEU A C 1
ATOM 2150 O O . LEU A 1 293 ? 8.272 -0.566 -21.526 1.00 84.12 293 LEU A O 1
ATOM 2154 N N . TRP A 1 294 ? 10.066 -1.294 -20.387 1.00 86.62 294 TRP A N 1
ATOM 2155 C CA . TRP A 1 294 ? 10.217 -0.088 -19.583 1.00 86.62 294 TRP A CA 1
ATOM 2156 C C . TRP A 1 294 ? 10.713 1.084 -20.432 1.00 86.62 294 TRP A C 1
ATOM 2158 O O . TRP A 1 294 ? 10.321 2.218 -20.176 1.00 86.62 294 TRP A O 1
ATOM 2168 N N . PHE A 1 295 ? 11.521 0.827 -21.464 1.00 80.69 295 PHE A N 1
ATOM 2169 C CA . PHE A 1 295 ? 12.000 1.875 -22.371 1.00 80.69 295 PHE A CA 1
ATOM 2170 C C . PHE A 1 295 ? 10.935 2.361 -23.327 1.00 80.69 295 PHE A C 1
ATOM 2172 O O . PHE A 1 295 ? 10.827 3.565 -23.524 1.00 80.69 295 PHE A O 1
ATOM 2179 N N . ASP A 1 296 ? 10.104 1.473 -23.866 1.00 81.12 296 ASP A N 1
ATOM 2180 C CA . ASP A 1 296 ? 8.999 1.911 -24.719 1.00 81.12 296 ASP A CA 1
ATOM 2181 C C . ASP A 1 296 ? 8.026 2.827 -23.954 1.00 81.12 296 ASP A C 1
ATOM 2183 O O . ASP A 1 296 ? 7.451 3.759 -24.523 1.00 81.12 296 ASP A O 1
ATOM 2187 N N . LEU A 1 297 ? 7.901 2.627 -22.636 1.00 83.06 297 LEU A N 1
ATOM 2188 C CA . LEU A 1 297 ? 7.174 3.547 -21.765 1.00 83.06 297 LEU A CA 1
ATOM 2189 C C . LEU A 1 297 ? 7.880 4.898 -21.599 1.00 83.06 297 LEU A C 1
ATOM 2191 O O . LEU A 1 297 ? 7.186 5.899 -21.473 1.00 83.06 297 LEU A O 1
ATOM 2195 N N . VAL A 1 298 ? 9.213 4.961 -21.600 1.00 81.94 298 VAL A N 1
ATOM 2196 C CA . VAL A 1 298 ? 9.994 6.198 -21.401 1.00 81.94 298 VAL A CA 1
ATOM 2197 C C . VAL A 1 298 ? 10.160 7.001 -22.692 1.00 81.94 298 VAL A C 1
ATOM 2199 O O . VAL A 1 298 ? 9.909 8.207 -22.693 1.00 81.94 298 VAL A O 1
ATOM 2202 N N . ASP A 1 299 ? 10.535 6.339 -23.785 1.00 74.56 299 ASP A N 1
ATOM 2203 C CA . ASP A 1 299 ? 10.931 6.957 -25.059 1.00 74.56 299 ASP A CA 1
ATOM 2204 C C . ASP A 1 299 ? 9.765 7.563 -25.835 1.00 74.56 299 ASP A C 1
ATOM 2206 O O . ASP A 1 299 ? 9.969 8.257 -26.828 1.00 74.56 299 ASP A O 1
ATOM 2210 N N . GLY A 1 300 ? 8.529 7.320 -25.391 1.00 63.81 300 GLY A N 1
ATOM 2211 C CA . GLY A 1 300 ? 7.343 7.822 -26.077 1.00 63.81 300 GLY A CA 1
ATOM 2212 C C . GLY A 1 300 ? 7.156 7.204 -27.463 1.00 63.81 300 GLY A C 1
ATOM 2213 O O . GLY A 1 300 ? 6.428 7.766 -28.274 1.00 63.81 300 GLY A O 1
ATOM 2214 N N . SER A 1 301 ? 7.775 6.045 -27.723 1.00 64.81 301 SER A N 1
ATOM 2215 C CA . SER A 1 301 ? 7.578 5.247 -28.941 1.00 64.81 301 SER A CA 1
ATOM 2216 C C . SER A 1 301 ? 6.144 4.718 -29.066 1.00 64.81 301 SER A C 1
ATOM 2218 O O . SER A 1 301 ? 5.720 4.296 -30.142 1.00 64.81 301 SER A O 1
ATOM 2220 N N . LEU A 1 302 ? 5.374 4.764 -27.976 1.00 65.94 302 LEU A N 1
ATOM 2221 C CA . LEU A 1 302 ? 3.950 4.471 -27.964 1.00 65.94 302 LEU A CA 1
ATOM 2222 C C . LEU A 1 302 ? 3.147 5.586 -28.663 1.00 65.94 302 LEU A C 1
ATOM 2224 O O . LEU A 1 302 ? 3.335 6.763 -28.346 1.00 65.94 302 LEU A O 1
ATOM 2228 N N . PRO A 1 303 ? 2.196 5.244 -29.553 1.00 56.59 303 PRO A N 1
ATOM 2229 C CA . PRO A 1 303 ? 1.313 6.223 -30.184 1.00 56.59 303 PRO A CA 1
ATOM 2230 C C . PRO A 1 303 ? 0.588 7.078 -29.133 1.00 56.59 303 PRO A C 1
ATOM 2232 O O . PRO A 1 303 ? -0.122 6.548 -28.281 1.00 56.59 303 PRO A O 1
ATOM 2235 N N . GLY A 1 304 ? 0.778 8.400 -29.182 1.00 64.00 304 GLY A N 1
ATOM 2236 C CA . GLY A 1 304 ? 0.202 9.352 -28.219 1.00 64.00 304 GLY A CA 1
ATOM 2237 C C . GLY A 1 304 ? 1.043 9.616 -26.963 1.00 64.00 304 GLY A C 1
ATOM 2238 O O . GLY A 1 304 ? 0.697 10.514 -26.199 1.00 64.00 304 GLY A O 1
ATOM 2239 N N . GLY A 1 305 ? 2.160 8.902 -26.782 1.00 71.50 305 GLY A N 1
ATOM 2240 C CA . GLY A 1 305 ? 3.105 9.082 -25.681 1.00 71.50 305 GLY A CA 1
ATOM 2241 C C . GLY A 1 305 ? 2.568 8.655 -24.308 1.00 71.50 305 GLY A C 1
ATOM 2242 O O . GLY A 1 305 ? 1.396 8.825 -23.974 1.00 71.50 305 GLY A O 1
ATOM 2243 N N . ALA A 1 306 ? 3.444 8.113 -23.460 1.00 80.56 306 ALA A N 1
ATOM 2244 C CA . ALA A 1 306 ? 3.082 7.815 -22.078 1.00 80.56 306 ALA A CA 1
ATOM 2245 C C . ALA A 1 306 ? 3.007 9.110 -21.234 1.00 80.56 306 ALA A C 1
ATOM 2247 O O . ALA A 1 306 ? 3.873 9.985 -21.369 1.00 80.56 306 ALA A O 1
ATOM 2248 N N . PRO A 1 307 ? 2.032 9.242 -20.311 1.00 85.75 307 PRO A N 1
ATOM 2249 C CA . PRO A 1 307 ? 1.978 10.363 -19.376 1.00 85.75 307 PRO A CA 1
ATOM 2250 C C . PRO A 1 307 ? 3.262 10.499 -18.556 1.00 85.75 307 PRO A C 1
ATOM 2252 O O . PRO A 1 307 ? 3.899 9.503 -18.209 1.00 85.75 307 PRO A O 1
ATOM 2255 N N . ARG A 1 308 ? 3.604 11.730 -18.151 1.00 85.88 308 ARG A N 1
ATOM 2256 C CA . ARG A 1 308 ? 4.804 12.019 -17.337 1.00 85.88 308 ARG A CA 1
ATOM 2257 C C . ARG A 1 308 ? 4.934 11.102 -16.116 1.00 85.88 308 ARG A C 1
ATOM 2259 O O . ARG A 1 308 ? 6.003 10.550 -15.906 1.00 85.88 308 ARG A O 1
ATOM 2266 N N . SER A 1 309 ? 3.851 10.869 -15.372 1.00 88.31 309 SER A N 1
ATOM 2267 C CA . SER A 1 309 ? 3.865 9.997 -14.187 1.00 88.31 309 SER A CA 1
ATOM 2268 C C . SER A 1 309 ? 4.229 8.542 -14.500 1.00 88.31 309 SER A C 1
ATOM 2270 O O . SER A 1 309 ? 4.910 7.894 -13.709 1.00 88.31 309 SER A O 1
ATOM 2272 N N . VAL A 1 310 ? 3.787 8.023 -15.649 1.00 89.00 310 VAL A N 1
ATOM 2273 C CA . VAL A 1 310 ? 4.097 6.666 -16.120 1.00 89.00 310 VAL A CA 1
ATOM 2274 C C . VAL A 1 310 ? 5.566 6.593 -16.531 1.00 89.00 310 VAL A C 1
ATOM 2276 O O . VAL A 1 310 ? 6.269 5.691 -16.086 1.00 89.00 310 VAL A O 1
ATOM 2279 N N . ARG A 1 311 ? 6.059 7.592 -17.276 1.00 88.06 311 ARG A N 1
ATOM 2280 C CA . ARG A 1 311 ? 7.479 7.698 -17.658 1.00 88.06 311 ARG A CA 1
ATOM 2281 C C . ARG A 1 311 ? 8.399 7.753 -16.443 1.00 88.06 311 ARG A C 1
ATOM 2283 O O . ARG A 1 311 ? 9.335 6.968 -16.350 1.00 88.06 311 ARG A O 1
ATOM 2290 N N . SER A 1 312 ? 8.103 8.622 -15.476 1.00 89.50 312 SER A N 1
ATOM 2291 C CA . SER A 1 312 ? 8.891 8.739 -14.244 1.00 89.50 312 SER A CA 1
ATOM 2292 C C . SER A 1 312 ? 8.887 7.443 -13.431 1.00 89.50 312 SER A C 1
ATOM 2294 O O . SER A 1 312 ? 9.914 7.068 -12.873 1.00 89.50 312 SER A O 1
ATOM 2296 N N . ALA A 1 313 ? 7.758 6.733 -13.367 1.00 91.00 313 ALA A N 1
ATOM 2297 C CA . ALA A 1 313 ? 7.691 5.448 -12.678 1.00 91.00 313 ALA A CA 1
ATOM 2298 C C . ALA A 1 313 ? 8.475 4.347 -13.415 1.00 91.00 313 ALA A C 1
ATOM 2300 O O . ALA A 1 313 ? 9.179 3.576 -12.767 1.00 91.00 313 ALA A O 1
ATOM 2301 N N . ALA A 1 314 ? 8.439 4.315 -14.750 1.00 90.25 314 ALA A N 1
ATOM 2302 C CA . ALA A 1 314 ? 9.261 3.407 -15.551 1.00 90.25 314 ALA A CA 1
ATOM 2303 C C . ALA A 1 314 ? 10.765 3.691 -15.373 1.00 90.25 314 ALA A C 1
ATOM 2305 O O . ALA A 1 314 ? 11.544 2.763 -15.161 1.00 90.25 314 ALA A O 1
ATOM 2306 N N . LEU A 1 315 ? 11.173 4.967 -15.340 1.00 88.69 315 LEU A N 1
ATOM 2307 C CA . LEU A 1 315 ? 12.551 5.365 -15.022 1.00 88.69 315 LEU A CA 1
ATOM 2308 C C . LEU A 1 315 ? 12.989 4.885 -13.633 1.00 88.69 315 LEU A C 1
ATOM 2310 O O . LEU A 1 315 ? 14.112 4.413 -13.482 1.00 88.69 315 LEU A O 1
ATOM 2314 N N . ARG A 1 316 ? 12.109 4.937 -12.624 1.00 90.50 316 ARG A N 1
ATOM 2315 C CA . ARG A 1 316 ? 12.407 4.394 -11.286 1.00 90.50 316 ARG A CA 1
ATOM 2316 C C . ARG A 1 316 ? 12.630 2.884 -11.312 1.00 90.50 316 ARG A C 1
ATOM 2318 O O . ARG A 1 316 ? 13.533 2.407 -10.631 1.00 90.50 316 ARG A O 1
ATOM 2325 N N . VAL A 1 317 ? 11.854 2.138 -12.102 1.00 90.81 317 VAL A N 1
ATOM 2326 C CA . VAL A 1 317 ? 12.068 0.691 -12.287 1.00 90.81 317 VAL A CA 1
ATOM 2327 C C . VAL A 1 317 ? 13.430 0.433 -12.929 1.00 90.81 317 VAL A C 1
ATOM 2329 O O . VAL A 1 317 ? 14.199 -0.385 -12.428 1.00 90.81 317 VAL A O 1
ATOM 2332 N N . LEU A 1 318 ? 13.767 1.168 -13.990 1.00 87.44 318 LEU A N 1
ATOM 2333 C CA . LEU A 1 318 ? 15.068 1.063 -14.654 1.00 87.44 318 LEU A CA 1
ATOM 2334 C C . LEU A 1 318 ? 16.225 1.399 -13.712 1.00 87.44 318 LEU A C 1
ATOM 2336 O O . LEU A 1 318 ? 17.214 0.669 -13.669 1.00 87.44 318 LEU A O 1
ATOM 2340 N N . LEU A 1 319 ? 16.081 2.456 -12.911 1.00 86.25 319 LEU A N 1
ATOM 2341 C CA . LEU A 1 319 ? 17.061 2.838 -11.901 1.00 86.25 319 LEU A CA 1
ATOM 2342 C C . LEU A 1 319 ? 17.232 1.747 -10.839 1.00 86.25 319 LEU A C 1
ATOM 2344 O O . LEU A 1 319 ? 18.363 1.451 -10.454 1.00 86.25 319 LEU A O 1
ATOM 2348 N N . ALA A 1 320 ? 16.136 1.133 -10.384 1.00 86.88 320 ALA A N 1
ATOM 2349 C CA . ALA A 1 320 ? 16.174 0.036 -9.421 1.00 86.88 320 ALA A CA 1
ATOM 2350 C C . ALA A 1 320 ? 16.897 -1.194 -9.993 1.00 86.88 320 ALA A C 1
ATOM 2352 O O . ALA A 1 320 ? 17.714 -1.803 -9.305 1.00 86.88 320 ALA A O 1
ATOM 2353 N N . VAL A 1 321 ? 16.662 -1.528 -11.268 1.00 85.75 321 VAL A N 1
ATOM 2354 C CA . VAL A 1 321 ? 17.388 -2.605 -11.960 1.00 85.75 321 VAL A CA 1
ATOM 2355 C C . VAL A 1 321 ? 18.876 -2.266 -12.078 1.00 85.75 321 VAL A C 1
ATOM 2357 O O . VAL A 1 321 ? 19.710 -3.082 -11.688 1.00 85.75 321 VAL A O 1
ATOM 2360 N N . ALA A 1 322 ? 19.214 -1.060 -12.545 1.00 81.00 322 ALA A N 1
ATOM 2361 C CA . ALA A 1 322 ? 20.595 -0.610 -12.738 1.00 81.00 322 ALA A CA 1
ATOM 2362 C C . ALA A 1 322 ? 21.392 -0.475 -11.437 1.00 81.00 322 ALA A C 1
ATOM 2364 O O . ALA A 1 322 ? 22.605 -0.659 -11.437 1.00 81.00 322 ALA A O 1
ATOM 2365 N N . SER A 1 323 ? 20.713 -0.172 -10.333 1.00 81.81 323 SER A N 1
ATOM 2366 C CA . SER A 1 323 ? 21.329 -0.064 -9.008 1.00 81.81 323 SER A CA 1
ATOM 2367 C C . SER A 1 323 ? 21.392 -1.404 -8.271 1.00 81.81 323 SER A C 1
ATOM 2369 O O . SER A 1 323 ? 21.884 -1.445 -7.149 1.00 81.81 323 SER A O 1
ATOM 2371 N N . SER A 1 324 ? 20.875 -2.488 -8.857 1.00 80.56 324 SER A N 1
ATOM 2372 C CA . SER A 1 324 ? 20.930 -3.808 -8.232 1.00 80.56 324 SER A CA 1
ATOM 2373 C C . SER A 1 324 ? 22.269 -4.498 -8.499 1.00 80.56 324 SER A C 1
ATOM 2375 O O . SER A 1 324 ? 22.782 -4.480 -9.617 1.00 80.56 324 SER A O 1
ATOM 2377 N N . ASP A 1 325 ? 22.787 -5.216 -7.503 1.00 75.81 325 ASP A N 1
ATOM 2378 C CA . ASP A 1 325 ? 24.015 -6.017 -7.629 1.00 75.81 325 ASP A CA 1
ATOM 2379 C C . ASP A 1 325 ? 23.823 -7.316 -8.437 1.00 75.81 325 ASP A C 1
ATOM 2381 O O . ASP A 1 325 ? 24.677 -8.203 -8.448 1.00 75.81 325 ASP A O 1
ATOM 2385 N N . SER A 1 326 ? 22.689 -7.464 -9.126 1.00 74.56 326 SER A N 1
ATOM 2386 C CA . SER A 1 326 ? 22.374 -8.675 -9.872 1.00 74.56 326 SER A CA 1
ATOM 2387 C C . SER A 1 326 ? 23.251 -8.799 -11.125 1.00 74.56 326 SER A C 1
ATOM 2389 O O . SER A 1 326 ? 23.259 -7.888 -11.960 1.00 74.56 326 SER A O 1
ATOM 2391 N N . PRO A 1 327 ? 23.896 -9.958 -11.365 1.00 71.44 327 PRO A N 1
ATOM 2392 C CA . PRO A 1 327 ? 24.619 -10.198 -12.614 1.00 71.44 327 PRO A CA 1
ATOM 2393 C C . PRO A 1 327 ? 23.685 -10.141 -13.833 1.00 71.44 327 PRO A C 1
ATOM 2395 O O . PRO A 1 327 ? 24.120 -9.825 -14.936 1.00 71.44 327 PRO A O 1
ATOM 2398 N N . HIS A 1 328 ? 22.384 -10.389 -13.643 1.00 69.94 328 HIS A N 1
ATOM 2399 C CA . HIS A 1 328 ? 21.384 -10.276 -14.702 1.00 69.94 328 HIS A CA 1
ATOM 2400 C C . HIS A 1 328 ? 21.038 -8.830 -15.058 1.00 69.94 328 HIS A C 1
ATOM 2402 O O . HIS A 1 328 ? 20.719 -8.577 -16.216 1.00 69.94 328 HIS A O 1
ATOM 2408 N N . ALA A 1 329 ? 21.107 -7.899 -14.098 1.00 69.38 329 ALA A N 1
ATOM 2409 C CA . ALA A 1 329 ? 20.985 -6.475 -14.403 1.00 69.38 329 ALA A CA 1
ATOM 2410 C C . ALA A 1 329 ? 22.176 -6.016 -15.234 1.00 69.38 329 ALA A C 1
ATOM 2412 O O . ALA A 1 329 ? 21.963 -5.466 -16.305 1.00 69.38 329 ALA A O 1
ATOM 2413 N N . LYS A 1 330 ? 23.405 -6.311 -14.786 1.00 68.94 330 LYS A N 1
ATOM 2414 C CA . LYS A 1 330 ? 24.634 -5.940 -15.506 1.00 68.94 330 LYS A CA 1
ATOM 2415 C C . LYS A 1 330 ? 24.637 -6.494 -16.928 1.00 68.94 330 LYS A C 1
ATOM 2417 O O . LYS A 1 330 ? 24.658 -5.724 -17.873 1.00 68.94 330 LYS A O 1
ATOM 2422 N N . ALA A 1 331 ? 24.446 -7.806 -17.087 1.00 68.50 331 ALA A N 1
ATOM 2423 C CA . ALA A 1 331 ? 24.393 -8.426 -18.409 1.00 68.50 331 ALA A CA 1
ATOM 2424 C C . ALA A 1 331 ? 23.260 -7.872 -19.290 1.00 68.50 331 ALA A C 1
ATOM 2426 O O . ALA A 1 331 ? 23.458 -7.675 -20.483 1.00 68.50 331 ALA A O 1
ATOM 2427 N N . GLY A 1 332 ? 22.075 -7.622 -18.720 1.00 65.69 332 GLY A N 1
ATOM 2428 C CA . GLY A 1 332 ? 20.949 -7.055 -19.462 1.00 65.69 332 GLY A CA 1
ATOM 2429 C C . GLY A 1 332 ? 21.190 -5.612 -19.903 1.00 65.69 332 GLY A C 1
ATOM 2430 O O . GLY A 1 332 ? 20.795 -5.251 -21.000 1.00 65.69 332 GLY A O 1
ATOM 2431 N N . ILE A 1 333 ? 21.852 -4.811 -19.069 1.00 67.62 333 ILE A N 1
ATOM 2432 C CA . ILE A 1 333 ? 22.183 -3.405 -19.318 1.00 67.62 333 ILE A CA 1
ATOM 2433 C C . ILE A 1 333 ? 23.343 -3.276 -20.311 1.00 67.62 333 ILE A C 1
ATOM 2435 O O . ILE A 1 333 ? 23.244 -2.503 -21.262 1.00 67.62 333 ILE A O 1
ATOM 2439 N N . ASP A 1 334 ? 24.410 -4.054 -20.125 1.00 66.44 334 ASP A N 1
ATOM 2440 C CA . ASP A 1 334 ? 25.606 -4.041 -20.975 1.00 66.44 334 ASP A CA 1
ATOM 2441 C C . ASP A 1 334 ? 25.295 -4.545 -22.388 1.00 66.44 334 ASP A C 1
ATOM 2443 O O . ASP A 1 334 ? 25.812 -4.028 -23.377 1.00 66.44 334 ASP A O 1
ATOM 2447 N N . ALA A 1 335 ? 24.404 -5.533 -22.496 1.00 61.62 335 ALA A N 1
ATOM 2448 C CA . ALA A 1 335 ? 23.969 -6.078 -23.774 1.00 61.62 335 ALA A CA 1
ATOM 2449 C C . ALA A 1 335 ? 22.913 -5.213 -24.478 1.00 61.62 335 ALA A C 1
ATOM 2451 O O . ALA A 1 335 ? 22.389 -5.654 -25.499 1.00 61.62 335 ALA A O 1
ATOM 2452 N N . TRP A 1 336 ? 22.565 -4.023 -23.965 1.00 66.62 336 TRP A N 1
ATOM 2453 C CA . TRP A 1 336 ? 21.419 -3.265 -24.464 1.00 66.62 336 TRP A CA 1
ATOM 2454 C C . TRP A 1 336 ? 21.786 -2.123 -25.421 1.00 66.62 336 TRP A C 1
ATOM 2456 O O . TRP A 1 336 ? 22.179 -1.031 -24.992 1.00 66.62 336 TRP A O 1
ATOM 2466 N N . PRO A 1 337 ? 21.565 -2.285 -26.737 1.00 65.12 337 PRO A N 1
ATOM 2467 C CA . PRO A 1 337 ? 21.986 -1.288 -27.717 1.00 65.12 337 PRO A CA 1
ATOM 2468 C C . PRO A 1 337 ? 21.134 -0.011 -27.657 1.00 65.12 337 PRO A C 1
ATOM 2470 O O . PRO A 1 337 ? 21.650 1.086 -27.896 1.00 65.12 337 PRO A O 1
ATOM 2473 N N . ARG A 1 338 ? 19.842 -0.140 -27.300 1.00 65.62 338 ARG A N 1
ATOM 2474 C CA . ARG A 1 338 ? 18.903 0.988 -27.180 1.00 65.62 338 ARG A CA 1
ATOM 2475 C C . ARG A 1 338 ? 19.239 1.881 -25.994 1.00 65.62 338 ARG A C 1
ATOM 2477 O O . ARG A 1 338 ? 19.152 3.088 -26.152 1.00 65.62 338 ARG A O 1
ATOM 2484 N N . LEU A 1 339 ? 19.716 1.343 -24.869 1.00 65.38 339 LEU A N 1
ATOM 2485 C CA . LEU A 1 339 ? 20.198 2.162 -23.751 1.00 65.38 339 LEU A CA 1
ATOM 2486 C C . LEU A 1 339 ? 21.384 3.035 -24.177 1.00 65.38 339 LEU A C 1
ATOM 2488 O O . LEU A 1 339 ? 21.368 4.244 -23.966 1.00 65.38 339 LEU A O 1
ATOM 2492 N N . ALA A 1 340 ? 22.387 2.454 -24.839 1.00 63.72 340 ALA A N 1
ATOM 2493 C CA . ALA A 1 340 ? 23.526 3.221 -25.339 1.00 63.72 340 ALA A CA 1
ATOM 2494 C C . ALA A 1 340 ? 23.100 4.279 -26.375 1.00 63.72 340 ALA A C 1
ATOM 2496 O O . ALA A 1 340 ? 23.658 5.371 -26.421 1.00 63.72 340 ALA A O 1
ATOM 2497 N N . GLN A 1 341 ? 22.120 3.983 -27.234 1.00 68.12 341 GLN A N 1
ATOM 2498 C CA . GLN A 1 341 ? 21.550 4.956 -28.174 1.00 68.12 341 GLN A CA 1
ATOM 2499 C C . GLN A 1 341 ? 20.744 6.058 -27.466 1.00 68.12 341 GLN A C 1
ATOM 2501 O O . GLN A 1 341 ? 20.899 7.232 -27.790 1.00 68.12 341 GLN A O 1
ATOM 2506 N N . TRP A 1 342 ? 19.946 5.694 -26.469 1.00 67.62 342 TRP A N 1
ATOM 2507 C CA . TRP A 1 342 ? 19.119 6.591 -25.670 1.00 67.62 342 TRP A CA 1
ATOM 2508 C C . TRP A 1 342 ? 19.947 7.576 -24.844 1.00 67.62 342 TRP A C 1
ATOM 2510 O O . TRP A 1 342 ? 19.634 8.766 -24.804 1.00 67.62 342 TRP A O 1
ATOM 2520 N N . LEU A 1 343 ? 21.053 7.101 -24.261 1.00 62.56 343 LEU A N 1
ATOM 2521 C CA . LEU A 1 343 ? 22.041 7.935 -23.575 1.00 62.56 343 LEU A CA 1
ATOM 2522 C C . LEU A 1 343 ? 22.819 8.839 -24.541 1.00 62.56 343 LEU A C 1
ATOM 2524 O O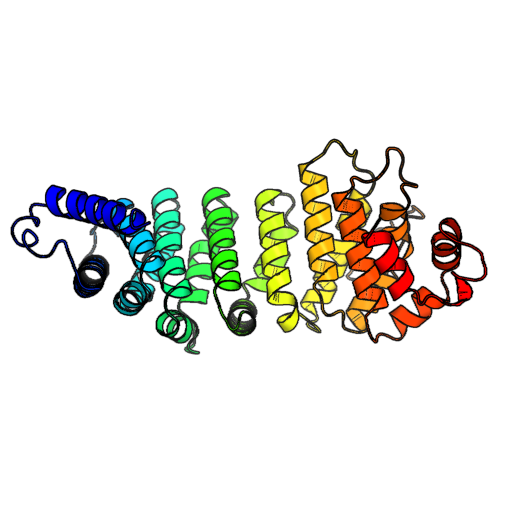 . LEU A 1 343 ? 23.239 9.918 -24.144 1.00 62.56 343 LEU A O 1
ATOM 2528 N N . ARG A 1 344 ? 23.005 8.426 -25.805 1.00 61.41 344 ARG A N 1
ATOM 2529 C CA . ARG A 1 344 ? 23.671 9.224 -26.856 1.00 61.41 344 ARG A CA 1
ATOM 2530 C C . ARG A 1 344 ? 22.802 10.338 -27.435 1.00 61.41 344 ARG A C 1
ATOM 2532 O O . ARG A 1 344 ? 23.346 11.291 -27.974 1.00 61.41 344 ARG A O 1
ATOM 2539 N N . GLY A 1 345 ? 21.478 10.247 -27.319 1.00 56.78 345 GLY A N 1
ATOM 2540 C CA . GLY A 1 345 ? 20.556 11.263 -27.838 1.00 56.78 345 GLY A CA 1
ATOM 2541 C C . GLY A 1 345 ? 20.568 12.600 -27.086 1.00 56.78 345 GLY A C 1
ATOM 2542 O O . GLY A 1 345 ? 19.946 13.546 -27.555 1.00 56.78 345 GLY A O 1
ATOM 2543 N N . THR A 1 346 ? 21.241 12.698 -25.934 1.00 52.22 346 THR A N 1
ATOM 2544 C CA . THR A 1 346 ? 21.260 13.909 -25.088 1.00 52.22 346 THR A CA 1
ATOM 2545 C C . THR A 1 346 ? 22.565 14.683 -25.103 1.00 52.22 346 THR A C 1
ATOM 2547 O O . THR A 1 346 ? 22.567 15.848 -24.713 1.00 52.22 346 THR A O 1
ATOM 2550 N N . ARG A 1 347 ? 23.684 14.064 -25.495 1.00 56.78 347 ARG A N 1
ATOM 2551 C CA . ARG A 1 347 ? 25.024 14.638 -25.316 1.00 56.78 347 ARG A CA 1
ATOM 2552 C C . ARG A 1 347 ? 26.010 14.165 -26.376 1.00 56.78 347 ARG A C 1
ATOM 2554 O O . ARG A 1 347 ? 25.744 13.243 -27.146 1.00 56.78 347 ARG A O 1
ATOM 2561 N N . SER A 1 348 ? 27.179 14.805 -26.409 1.00 55.78 348 SER A N 1
ATOM 2562 C CA . SER A 1 348 ? 28.264 14.413 -27.307 1.00 55.78 348 SER A CA 1
ATOM 2563 C C . SER A 1 348 ? 28.673 12.951 -27.069 1.00 55.78 348 SER A C 1
ATOM 2565 O O . SER A 1 348 ? 28.725 12.471 -25.935 1.00 55.78 348 SER A O 1
ATOM 2567 N N . ALA A 1 349 ? 29.040 12.232 -28.134 1.00 54.97 349 ALA A N 1
ATOM 2568 C CA . ALA A 1 349 ? 29.438 10.822 -28.063 1.00 54.97 349 ALA A CA 1
ATOM 2569 C C . ALA A 1 349 ? 30.651 10.542 -27.143 1.00 54.97 349 ALA A C 1
ATOM 2571 O O . ALA A 1 349 ? 30.975 9.377 -26.911 1.00 54.97 349 ALA A O 1
ATOM 2572 N N . ALA A 1 350 ? 31.342 11.580 -26.659 1.00 55.97 350 ALA A N 1
ATOM 2573 C CA . ALA A 1 350 ? 32.445 11.495 -25.708 1.00 55.97 350 ALA A CA 1
ATOM 2574 C C . ALA A 1 350 ? 31.973 11.493 -24.240 1.00 55.97 350 ALA A C 1
ATOM 2576 O O . ALA A 1 350 ? 32.548 10.768 -23.430 1.00 55.97 350 ALA A O 1
ATOM 2577 N N . GLU A 1 351 ? 30.919 12.242 -23.898 1.00 57.78 351 GLU A N 1
ATOM 2578 C CA . GLU A 1 351 ? 30.329 12.251 -22.549 1.00 57.78 351 GLU A CA 1
ATOM 2579 C C . GLU A 1 351 ? 29.548 10.964 -22.270 1.00 57.78 351 GLU A C 1
ATOM 2581 O O . GLU A 1 351 ? 29.705 10.357 -21.212 1.00 57.78 351 GLU A O 1
ATOM 2586 N N . CYS A 1 352 ? 28.790 10.473 -23.254 1.00 55.38 352 CYS A N 1
ATOM 2587 C CA . CYS A 1 352 ? 27.998 9.248 -23.109 1.00 55.38 352 CYS A CA 1
ATOM 2588 C C . CYS A 1 352 ? 28.858 7.993 -22.898 1.00 55.38 352 CYS A C 1
ATOM 2590 O O . CYS A 1 352 ? 28.378 7.019 -22.335 1.00 55.38 352 CYS A O 1
ATOM 2592 N N . ARG A 1 353 ? 30.128 8.002 -23.335 1.00 58.66 353 ARG A N 1
ATOM 2593 C CA . ARG A 1 353 ? 31.074 6.893 -23.102 1.00 58.66 353 ARG A CA 1
ATOM 2594 C C . ARG A 1 353 ? 31.611 6.847 -21.670 1.00 58.66 353 ARG A C 1
ATOM 2596 O O . ARG A 1 353 ? 32.171 5.826 -21.290 1.00 58.66 353 ARG A O 1
ATOM 2603 N N . ARG A 1 354 ? 31.490 7.940 -20.907 1.00 64.81 354 ARG A N 1
ATOM 2604 C CA . ARG A 1 354 ? 31.991 8.037 -19.525 1.00 64.81 354 ARG A CA 1
ATOM 2605 C C . ARG A 1 354 ? 30.899 7.843 -18.476 1.00 64.81 354 ARG A C 1
ATOM 2607 O O . ARG A 1 354 ? 31.233 7.514 -17.347 1.00 64.81 354 ARG A O 1
ATOM 2614 N N . MET A 1 355 ? 29.629 8.047 -18.833 1.00 68.00 355 MET A N 1
ATOM 2615 C CA . MET A 1 355 ? 28.510 7.869 -17.909 1.00 68.00 355 MET A CA 1
ATOM 2616 C C . MET A 1 355 ? 28.158 6.394 -17.743 1.00 68.00 355 MET A C 1
ATOM 2618 O O . MET A 1 355 ? 27.917 5.673 -18.712 1.00 68.00 355 MET A O 1
ATOM 2622 N N . THR A 1 356 ? 28.050 5.967 -16.494 1.00 75.56 356 THR A N 1
ATOM 2623 C CA . THR A 1 356 ? 27.442 4.685 -16.155 1.00 75.56 356 THR A CA 1
ATOM 2624 C C . THR A 1 356 ? 25.944 4.698 -16.505 1.00 75.56 356 THR A C 1
ATOM 2626 O O . THR A 1 356 ? 25.296 5.749 -16.462 1.00 75.56 356 THR A O 1
ATOM 2629 N N . PRO A 1 357 ? 25.334 3.533 -16.789 1.00 70.31 357 PRO A N 1
ATOM 2630 C CA . PRO A 1 357 ? 23.888 3.399 -16.985 1.00 70.31 357 PRO A CA 1
ATOM 2631 C C . PRO A 1 357 ? 23.045 4.077 -15.895 1.00 70.31 357 PRO A C 1
ATOM 2633 O O . PRO A 1 357 ? 22.040 4.722 -16.188 1.00 70.31 357 PRO A O 1
ATOM 2636 N N . ARG A 1 358 ? 23.489 3.983 -14.635 1.00 75.06 358 ARG A N 1
ATOM 2637 C CA . ARG A 1 358 ? 22.850 4.629 -13.484 1.00 75.06 358 ARG A CA 1
ATOM 2638 C C . ARG A 1 358 ? 22.891 6.154 -13.586 1.00 75.06 358 ARG A C 1
ATOM 2640 O O . ARG A 1 358 ? 21.855 6.789 -13.413 1.00 75.06 358 ARG A O 1
ATOM 2647 N N . GLU A 1 359 ? 24.054 6.739 -13.865 1.00 75.50 359 GLU A N 1
ATOM 2648 C CA . GLU A 1 359 ? 24.204 8.193 -14.033 1.00 75.50 359 GLU A CA 1
ATOM 2649 C C . GLU A 1 359 ? 23.358 8.708 -15.198 1.00 75.50 359 GLU A C 1
ATOM 2651 O O . GLU A 1 359 ? 22.723 9.755 -15.091 1.00 75.50 359 GLU A O 1
ATOM 2656 N N . GLY A 1 360 ? 23.296 7.941 -16.287 1.00 69.62 360 GLY A N 1
ATOM 2657 C CA . GLY A 1 360 ? 22.475 8.256 -17.449 1.00 69.62 360 GLY A CA 1
ATOM 2658 C C . GLY A 1 360 ? 20.977 8.314 -17.135 1.00 69.62 360 GLY A C 1
ATOM 2659 O O . GLY A 1 360 ? 20.298 9.273 -17.503 1.00 69.62 360 GLY A O 1
ATOM 2660 N N . ILE A 1 361 ? 20.469 7.321 -16.397 1.00 72.44 361 ILE A N 1
ATOM 2661 C CA . ILE A 1 361 ? 19.072 7.293 -15.938 1.00 72.44 361 ILE A CA 1
ATOM 2662 C C . ILE A 1 361 ? 18.794 8.444 -14.960 1.00 72.44 361 ILE A C 1
ATOM 2664 O O . ILE A 1 361 ? 17.773 9.116 -15.094 1.00 72.44 361 ILE A O 1
ATOM 2668 N N . LEU A 1 362 ? 19.695 8.707 -14.004 1.00 73.62 362 LEU A N 1
ATOM 2669 C CA . LEU A 1 362 ? 19.542 9.801 -13.036 1.00 73.62 362 LEU A CA 1
ATOM 2670 C C . LEU A 1 362 ? 19.485 11.173 -13.716 1.00 73.62 362 LEU A C 1
ATOM 2672 O O . LEU A 1 362 ? 18.646 11.991 -13.351 1.00 73.62 362 LEU A O 1
ATOM 2676 N N . HIS A 1 363 ? 20.318 11.406 -14.732 1.00 72.56 363 HIS A N 1
ATOM 2677 C CA . HIS A 1 363 ? 20.281 12.641 -15.515 1.00 72.56 363 HIS A CA 1
ATOM 2678 C C . HIS A 1 363 ? 18.923 12.843 -16.195 1.00 72.56 363 HIS A C 1
ATOM 2680 O O . HIS A 1 363 ? 18.331 13.911 -16.106 1.00 72.56 363 HIS A O 1
ATOM 2686 N N . ARG A 1 364 ? 18.383 11.794 -16.824 1.00 70.06 364 ARG A N 1
ATOM 2687 C CA . ARG A 1 364 ? 17.070 11.828 -17.489 1.00 70.06 364 ARG A CA 1
ATOM 2688 C C . ARG A 1 364 ? 15.894 12.004 -16.537 1.00 70.06 364 ARG A C 1
ATOM 2690 O O . ARG A 1 364 ? 14.842 12.458 -16.960 1.00 70.06 364 ARG A O 1
ATOM 2697 N N . MET A 1 365 ? 16.049 11.631 -15.270 1.00 70.19 365 MET A N 1
ATOM 2698 C CA . MET A 1 365 ? 15.052 11.928 -14.242 1.00 70.19 365 MET A CA 1
ATOM 2699 C C . MET A 1 365 ? 15.072 13.397 -13.795 1.00 70.19 365 MET A C 1
ATOM 2701 O O . MET A 1 365 ? 14.082 13.840 -13.215 1.00 70.19 365 MET A O 1
ATOM 2705 N N . ALA A 1 366 ? 16.180 14.116 -14.010 1.00 66.19 366 ALA A N 1
ATOM 2706 C CA . ALA A 1 366 ? 16.325 15.529 -13.659 1.00 66.19 366 ALA A CA 1
ATOM 2707 C C . ALA A 1 366 ? 15.822 16.490 -14.758 1.00 66.19 366 ALA A C 1
ATOM 2709 O O . ALA A 1 366 ? 15.527 17.642 -14.446 1.00 66.19 366 ALA A O 1
ATOM 2710 N N . GLU A 1 367 ? 15.733 16.020 -16.008 1.00 67.44 367 GLU A N 1
ATOM 2711 C CA . GLU A 1 367 ? 15.127 16.719 -17.162 1.00 67.44 367 GLU A CA 1
ATOM 2712 C C . GLU A 1 367 ? 13.586 16.701 -17.125 1.00 67.44 367 GLU A C 1
ATOM 2714 O O . GLU A 1 367 ? 12.972 17.741 -17.460 1.00 67.44 367 GLU A O 1
#

Secondary structure (DSSP, 8-state):
---HHHHHHHHHHHHHHTTT--SS-SS--SS-THHHHHHHHHHHHHHHHHHHSSS----S-HHHHHHHHHHHHH-HHHHHHHHTTHHHHHHHHHHHHHHT--HHHHHHHHHHHHHHHHH-HHHHHHHHS-SSS-HHHHHHHHHHHHHTT-HHHHHHHHHHHHHHHHH-S-HHHHHHHHHHTTHHHHHHHHHTSTT--HHHHHHHHHHHHHTHHHHTT-HHHHHHHHHHHHHHHHHTT--TT-HHHHHHHHHHHHHHHHS---HHHHHHHHH------S------S----THHHHHHHHS--STT---HHHHHHHHHHHHHHHTS--HHHHHHHHT-HHHHHHHHTSS-TTTTTTS-HHHHHHHHHH-

Foldseek 3Di:
DPPLVVVLVVLLQVVCVVVVNNDPPPPDPDDDPVVLLVSLLVLLVVQVVLQPDDPDRPHDDLSSLQSLLSSLLVALNSLVSNLVSLLSLLVVLLVCLVVLPDLSVSLSSLSNNLSSLLSYVVSVCQQLPDDVHGSVLSSCVSNVVSLLVDVVSLLSNLVSLLSSCVRDPCSQSVLLNCVVSCNLVVLLVLLPDPPNFLSSNLSSLSSLLSSQVVCAPPPSVLVSLLSLLVVLLVLLQPAQPPPSSLSNLLSSLSSLLSHLQDLSSLLCQQFQDRPDDDDPDPPPDPRDGRLRNLVCQQVQVHVNHHDPSNNLSSLSNLLSLQPHPHPSSVCSCVVDPVLLVVLCVPDPNVVSVVDRSNNSSVVVSVD

pLDDT: mean 74.46, std 18.76, range [29.62, 96.75]

Radius of gyration: 25.04 Å; chains: 1; bounding box: 60×52×68 Å

Sequence (367 aa):
AEMPIATVALSTWSLLRCRGLGQDVGTAAAADGDLGRVAAKRAVEVLSTLGTGRAQSPGASTAQCLCLANLASASPEAATSAAAGAPELAAQAARLAALGRHQQQVQWILRAFFAILASSKDALEGALEPSNTTVLSTTVLGVRAAADRDEAICLELFEQLLQLFARTERPETVAAELLRAEILPWLMRFSLKRSCACAAFCRVMDILAFSSGVLAGKPLLLRFLGQLIEAVRGQCKIPASDLWRNRRLTSAMNFIASLRLCPRSTALVAKGNAPDAGTRRPISTPAAAGLDLWFDLVDGSLPGGAPRSVRSAALRVLLAVASSDSPHAKAGIDAWPRLAQWLRGTRSAAECRRMTPREGILHRMAE